Protein AF-A0A962CRG0-F1 (afdb_monomer_lite)

Secondary structure (DSSP, 8-state):
--------------------------------PPPPPPP------------PPP--TT--HHHHHHHHHSSS-BTTTBSHHHHHHSS-SSHHHHHHHHHHHHHH----HHHHHHHHHH---SSTT--HHHHIIIIIIS--SGGGSTTHHHHHHHHHHHHHHHH-S-HHHHHHHIIIIISSS--TTSTTTTTTHHHHHHH-

Structure (mmCIF, N/CA/C/O backbone):
data_AF-A0A962CRG0-F1
#
_entry.id   AF-A0A962CRG0-F1
#
loop_
_atom_site.group_PDB
_atom_site.id
_atom_site.type_symbol
_atom_site.label_atom_id
_atom_site.label_alt_id
_atom_site.label_comp_id
_atom_site.label_asym_id
_atom_site.label_entity_id
_atom_site.label_seq_id
_atom_site.pdbx_PDB_ins_code
_atom_site.Cartn_x
_atom_site.Cartn_y
_atom_site.Cartn_z
_atom_site.occupancy
_atom_site.B_iso_or_equiv
_atom_site.auth_seq_id
_atom_site.auth_comp_id
_atom_site.auth_asym_id
_atom_site.auth_atom_id
_atom_site.pdbx_PDB_model_num
ATOM 1 N N . MET A 1 1 ? 42.117 -56.182 -2.002 1.00 40.19 1 MET A N 1
ATOM 2 C CA . MET A 1 1 ? 42.597 -56.183 -0.597 1.00 40.19 1 MET A CA 1
ATOM 3 C C . MET A 1 1 ? 41.602 -55.355 0.213 1.00 40.19 1 MET A C 1
ATOM 5 O O . MET A 1 1 ? 41.484 -54.175 -0.058 1.00 40.19 1 MET A O 1
ATOM 9 N N . LYS A 1 2 ? 40.588 -55.996 0.811 1.00 35.22 2 LYS A N 1
ATOM 10 C CA . LYS A 1 2 ? 40.457 -56.335 2.249 1.00 35.22 2 LYS A CA 1
ATOM 11 C C . LYS A 1 2 ? 40.358 -55.110 3.184 1.00 35.22 2 LYS A C 1
ATOM 13 O O . LYS A 1 2 ? 41.386 -54.504 3.431 1.00 35.22 2 LYS A O 1
ATOM 18 N N . ASN A 1 3 ? 39.147 -54.928 3.750 1.00 34.78 3 ASN A N 1
ATOM 19 C CA . ASN A 1 3 ? 38.812 -54.690 5.178 1.00 34.78 3 ASN A CA 1
ATOM 20 C C . ASN A 1 3 ? 39.388 -53.431 5.878 1.00 34.78 3 ASN A C 1
ATOM 22 O O . ASN A 1 3 ? 40.499 -53.031 5.596 1.00 34.78 3 ASN A O 1
ATOM 26 N N . ASN A 1 4 ? 38.782 -52.749 6.859 1.00 37.03 4 ASN A N 1
ATOM 27 C CA . ASN A 1 4 ? 37.658 -52.947 7.790 1.00 37.03 4 ASN A CA 1
ATOM 28 C C . ASN A 1 4 ? 37.316 -51.542 8.365 1.00 37.03 4 ASN A C 1
ATOM 30 O O . ASN A 1 4 ? 38.214 -50.739 8.574 1.00 37.03 4 ASN A O 1
ATOM 34 N N . ASN A 1 5 ? 36.055 -51.125 8.492 1.00 36.34 5 ASN A N 1
ATOM 35 C CA . ASN A 1 5 ? 35.154 -51.323 9.641 1.00 36.34 5 ASN A CA 1
ATOM 36 C C . ASN A 1 5 ? 35.622 -50.740 11.000 1.00 36.34 5 ASN A C 1
ATOM 38 O O . ASN A 1 5 ? 36.563 -51.247 11.592 1.00 36.34 5 ASN A O 1
ATOM 42 N N . LYS A 1 6 ? 34.830 -49.765 11.493 1.00 40.78 6 LYS A N 1
ATOM 43 C CA . LYS A 1 6 ? 34.401 -49.473 12.885 1.00 40.78 6 LYS A CA 1
ATOM 44 C C . LYS A 1 6 ? 35.451 -49.508 14.015 1.00 40.78 6 LYS A C 1
ATOM 46 O O . LYS A 1 6 ? 36.020 -50.552 14.286 1.00 40.78 6 LYS A O 1
ATOM 51 N N . GLN A 1 7 ? 35.452 -48.477 14.872 1.00 42.28 7 GLN A N 1
ATOM 52 C CA . GLN A 1 7 ? 34.855 -48.577 16.220 1.00 42.28 7 GLN A CA 1
ATOM 53 C C . GLN A 1 7 ? 34.936 -47.269 17.030 1.00 42.28 7 GLN A C 1
ATOM 55 O O . GLN A 1 7 ? 35.955 -46.593 17.087 1.00 42.28 7 GLN A O 1
ATOM 60 N N . ARG A 1 8 ? 33.817 -46.977 17.705 1.00 47.84 8 ARG A N 1
ATOM 61 C CA . ARG A 1 8 ? 33.681 -46.053 18.837 1.00 47.84 8 ARG A CA 1
ATOM 62 C C . ARG A 1 8 ? 34.533 -46.534 20.013 1.00 47.84 8 ARG A C 1
ATOM 64 O O . ARG A 1 8 ? 34.468 -47.722 20.321 1.00 47.84 8 ARG A O 1
ATOM 71 N N . ARG A 1 9 ? 35.151 -45.617 20.765 1.00 42.56 9 ARG A N 1
ATOM 72 C CA . ARG A 1 9 ? 35.421 -45.806 22.202 1.00 42.56 9 ARG A CA 1
ATOM 73 C C . ARG A 1 9 ? 35.237 -44.498 22.976 1.00 42.56 9 ARG A C 1
ATOM 75 O O . ARG A 1 9 ? 35.942 -43.524 22.760 1.00 42.56 9 ARG A O 1
ATOM 82 N N . SER A 1 10 ? 34.238 -44.533 23.854 1.00 43.25 10 SER A N 1
ATOM 83 C CA . SER A 1 10 ? 34.119 -43.744 25.083 1.00 43.25 10 SER A CA 1
ATOM 84 C C . SER A 1 10 ? 35.130 -44.259 26.118 1.00 43.25 10 SER A C 1
ATOM 86 O O . SER A 1 10 ? 35.451 -45.444 26.055 1.00 43.25 10 SER A O 1
ATOM 88 N N . LEU A 1 11 ? 35.587 -43.390 27.032 1.00 36.72 11 LEU A N 1
ATOM 89 C CA . LEU A 1 11 ? 36.036 -43.634 28.426 1.00 36.72 11 LEU A CA 1
ATOM 90 C C . LEU A 1 11 ? 36.450 -42.253 29.000 1.00 36.72 11 LEU A C 1
ATOM 92 O O . LEU A 1 11 ? 37.315 -41.598 28.434 1.00 36.72 11 LEU A O 1
ATOM 96 N N . MET A 1 12 ? 35.656 -41.611 29.865 1.00 33.75 12 MET A N 1
ATOM 97 C CA . MET A 1 12 ? 35.586 -41.725 31.338 1.00 33.75 12 MET A CA 1
ATOM 98 C C . MET A 1 12 ? 36.794 -41.169 32.129 1.00 33.75 12 MET A C 1
ATOM 100 O O . MET A 1 12 ? 37.868 -41.750 32.131 1.00 33.75 12 MET A O 1
ATOM 104 N N . THR A 1 13 ? 36.501 -40.081 32.864 1.00 33.75 13 THR A N 1
ATOM 105 C CA . THR A 1 13 ? 36.790 -39.781 34.293 1.00 33.75 13 THR A CA 1
ATOM 106 C C . THR A 1 13 ? 38.206 -39.792 34.889 1.00 33.75 13 THR A C 1
ATOM 108 O O . THR A 1 13 ? 38.910 -40.790 34.837 1.00 33.75 13 THR A O 1
ATOM 111 N N . GLY A 1 14 ? 38.450 -38.743 35.697 1.00 31.50 14 GLY A N 1
ATOM 112 C CA . GLY A 1 14 ? 39.381 -38.691 36.840 1.00 31.50 14 GLY A CA 1
ATOM 113 C C . GLY A 1 14 ? 40.779 -38.193 36.462 1.00 31.50 14 GLY A C 1
ATOM 114 O O . GLY A 1 14 ? 41.332 -38.633 35.473 1.00 31.50 14 GLY A O 1
ATOM 115 N N . GLY A 1 15 ? 41.443 -37.268 37.148 1.00 31.58 15 GLY A N 1
ATOM 116 C CA . GLY A 1 15 ? 41.260 -36.691 38.472 1.00 31.58 15 GLY A CA 1
ATOM 117 C C . GLY A 1 15 ? 42.655 -36.401 39.047 1.00 31.58 15 GLY A C 1
ATOM 118 O O . GLY A 1 15 ? 43.454 -37.316 39.154 1.00 31.58 15 GLY A O 1
ATOM 119 N N . VAL A 1 16 ? 42.891 -35.132 39.404 1.00 34.50 16 VAL A N 1
ATOM 120 C CA . VAL A 1 16 ? 43.850 -34.589 40.395 1.00 34.50 16 VAL A CA 1
ATOM 121 C C . VAL A 1 16 ? 45.350 -34.915 40.253 1.00 34.50 16 VAL A C 1
ATOM 123 O O . VAL A 1 16 ? 45.790 -36.040 40.451 1.00 34.50 16 VAL A O 1
ATOM 126 N N . ALA A 1 17 ? 46.160 -33.860 40.111 1.00 35.44 17 ALA A N 1
ATOM 127 C CA . ALA A 1 17 ? 47.561 -33.856 40.530 1.00 35.44 17 ALA A CA 1
ATOM 128 C C . ALA A 1 17 ? 47.744 -32.821 41.651 1.00 35.44 17 ALA A C 1
ATOM 130 O O . ALA A 1 17 ? 47.515 -31.627 41.459 1.00 35.44 17 ALA A O 1
ATOM 131 N N . ALA A 1 18 ? 48.117 -33.312 42.831 1.00 35.78 18 ALA A N 1
ATOM 132 C CA . ALA A 1 18 ? 48.551 -32.530 43.978 1.00 35.78 18 ALA A CA 1
ATOM 133 C C . ALA A 1 18 ? 50.077 -32.364 43.935 1.00 35.78 18 ALA A C 1
ATOM 135 O O . ALA A 1 18 ? 50.787 -33.313 43.607 1.00 35.78 18 ALA A O 1
ATOM 136 N N . ILE A 1 19 ? 50.579 -31.194 44.333 1.00 40.31 19 ILE A N 1
ATOM 137 C CA . ILE A 1 19 ? 51.977 -31.017 44.737 1.00 40.31 19 ILE A CA 1
ATOM 138 C C . ILE A 1 19 ? 51.973 -30.422 46.146 1.00 40.31 19 ILE A C 1
ATOM 140 O O . ILE A 1 19 ? 51.463 -29.327 46.376 1.00 40.31 19 ILE A O 1
ATOM 144 N N . ALA A 1 20 ? 52.515 -31.200 47.080 1.00 36.88 20 ALA A N 1
ATOM 145 C CA . ALA A 1 20 ? 52.921 -30.795 48.420 1.00 36.88 20 ALA A CA 1
ATOM 146 C C . ALA A 1 20 ? 54.362 -30.244 48.335 1.00 36.88 20 ALA A C 1
ATOM 148 O O . ALA A 1 20 ? 55.130 -30.676 47.481 1.00 36.88 20 ALA A O 1
ATOM 149 N N . LEU A 1 21 ? 54.773 -29.226 49.085 1.00 35.66 21 LEU A N 1
ATOM 150 C CA . LEU A 1 21 ? 55.333 -29.244 50.450 1.00 35.66 21 LEU A CA 1
ATOM 151 C C . LEU A 1 21 ? 55.879 -27.800 50.640 1.00 35.66 21 LEU A C 1
ATOM 153 O O . LEU A 1 21 ? 56.295 -27.182 49.666 1.00 35.66 21 LEU A O 1
ATOM 157 N N . LEU A 1 22 ? 55.885 -27.153 51.803 1.00 36.22 22 LEU A N 1
ATOM 158 C CA . LEU A 1 22 ? 56.731 -27.451 52.958 1.00 36.22 22 LEU A CA 1
ATOM 159 C C . LEU A 1 22 ? 56.239 -26.640 54.171 1.00 36.22 22 LEU A C 1
ATOM 161 O O . LEU A 1 22 ? 55.831 -25.486 54.061 1.00 36.22 22 LEU A O 1
ATOM 165 N N . SER A 1 23 ? 56.326 -27.269 55.333 1.00 42.62 23 SER A N 1
ATOM 166 C CA . SER A 1 23 ? 55.964 -26.781 56.662 1.00 42.62 23 SER A CA 1
ATOM 167 C C . SER A 1 23 ? 57.201 -26.382 57.467 1.00 42.62 23 SER A C 1
ATOM 169 O O . SER A 1 23 ? 58.095 -27.218 57.535 1.00 42.62 23 SER A O 1
ATOM 171 N N . ILE A 1 24 ? 57.203 -25.238 58.172 1.00 41.62 24 ILE A N 1
ATOM 172 C CA . ILE A 1 24 ? 57.898 -25.037 59.471 1.00 41.62 24 ILE A CA 1
ATOM 173 C C . ILE A 1 24 ? 57.083 -24.020 60.319 1.00 41.62 24 ILE A C 1
ATOM 175 O O . ILE A 1 24 ? 56.505 -23.099 59.738 1.00 41.62 24 ILE A O 1
ATOM 179 N N . PRO A 1 25 ? 56.959 -24.193 61.655 1.00 51.22 25 PRO A N 1
ATOM 180 C CA . PRO A 1 25 ? 55.854 -23.668 62.459 1.00 51.22 25 PRO A CA 1
ATOM 181 C C . PRO A 1 25 ? 56.234 -22.447 63.311 1.00 51.22 25 PRO A C 1
ATOM 183 O O . PRO A 1 25 ? 57.388 -22.293 63.697 1.00 51.22 25 PRO A O 1
ATOM 186 N N . VAL A 1 26 ? 55.242 -21.644 63.711 1.00 37.75 26 VAL A N 1
ATOM 187 C CA . VAL A 1 26 ? 55.330 -20.789 64.908 1.00 37.75 26 VAL A CA 1
ATOM 188 C C . VAL A 1 26 ? 53.987 -20.810 65.639 1.00 37.75 26 VAL A C 1
ATOM 190 O O . VAL A 1 26 ? 52.910 -20.723 65.054 1.00 37.75 26 VAL A O 1
ATOM 193 N N . THR A 1 27 ? 54.107 -21.003 66.942 1.00 41.06 27 THR A N 1
ATOM 194 C CA . THR A 1 27 ? 53.102 -21.198 67.982 1.00 41.06 27 THR A CA 1
ATOM 195 C C . THR A 1 27 ? 52.096 -20.063 68.169 1.00 41.06 27 THR A C 1
ATOM 197 O O . THR A 1 27 ? 52.448 -18.893 68.098 1.00 41.06 27 THR A O 1
ATOM 200 N N . ASN A 1 28 ? 50.878 -20.489 68.535 1.00 46.38 28 ASN A N 1
ATOM 201 C CA . ASN A 1 28 ? 49.863 -19.850 69.383 1.00 46.38 28 ASN A CA 1
ATOM 202 C C . ASN A 1 28 ? 49.720 -18.324 69.331 1.00 46.38 28 ASN A C 1
ATOM 204 O O . ASN A 1 28 ? 50.535 -17.618 69.911 1.00 46.38 28 ASN A O 1
ATOM 208 N N . GLN A 1 29 ? 48.548 -17.853 68.885 1.00 40.56 29 GLN A N 1
ATOM 209 C CA . GLN A 1 29 ? 47.739 -16.928 69.689 1.00 40.56 29 GLN A CA 1
ATOM 210 C C . GLN A 1 29 ? 46.325 -16.708 69.124 1.00 40.56 29 GLN A C 1
ATOM 212 O O . GLN A 1 29 ? 46.126 -16.493 67.933 1.00 40.56 29 GLN A O 1
ATOM 217 N N . ALA A 1 30 ? 45.378 -16.682 70.064 1.00 38.16 30 ALA A N 1
ATOM 218 C CA . ALA A 1 30 ? 44.073 -16.026 70.021 1.00 38.16 30 ALA A CA 1
ATOM 219 C C . ALA A 1 30 ? 42.990 -16.585 69.074 1.00 38.16 30 ALA A C 1
ATOM 221 O O . ALA A 1 30 ? 43.009 -16.431 67.854 1.00 38.16 30 ALA A O 1
ATOM 222 N N . GLN A 1 31 ? 41.941 -17.128 69.700 1.00 45.25 31 GLN A N 1
ATOM 223 C CA . GLN A 1 31 ? 40.624 -17.359 69.110 1.00 45.25 31 GLN A CA 1
ATOM 224 C C . GLN A 1 31 ? 40.100 -16.074 68.437 1.00 45.25 31 GLN A C 1
ATOM 226 O O . GLN A 1 31 ? 39.597 -15.164 69.098 1.00 45.25 31 GLN A O 1
ATOM 231 N N . LYS A 1 32 ? 40.176 -15.997 67.104 1.00 40.81 32 LYS A N 1
ATOM 232 C CA . LYS A 1 32 ? 39.441 -14.990 66.330 1.00 40.81 32 LYS A CA 1
ATOM 233 C C . LYS A 1 32 ? 37.962 -15.378 66.297 1.00 40.81 32 LYS A C 1
ATOM 235 O O . LYS A 1 32 ? 37.589 -16.375 65.684 1.00 40.81 32 LYS A O 1
ATOM 240 N N . LYS A 1 33 ? 37.114 -14.563 66.933 1.00 44.47 33 LYS A N 1
ATOM 241 C CA . LYS A 1 33 ? 35.660 -14.564 66.708 1.00 44.47 33 LYS A CA 1
ATOM 242 C C . LYS A 1 33 ? 35.399 -14.444 65.203 1.00 44.47 33 LYS A C 1
ATOM 244 O O . LYS A 1 33 ? 35.820 -13.465 64.589 1.00 44.47 33 LYS A O 1
ATOM 249 N N . LEU A 1 34 ? 34.705 -15.424 64.622 1.00 42.19 34 LEU A N 1
ATOM 250 C CA . LEU A 1 34 ? 34.192 -15.314 63.257 1.00 42.19 34 LEU A CA 1
ATOM 251 C C . LEU A 1 34 ? 33.297 -14.066 63.143 1.00 42.19 34 LEU A C 1
ATOM 253 O O . LEU A 1 34 ? 32.475 -13.829 64.036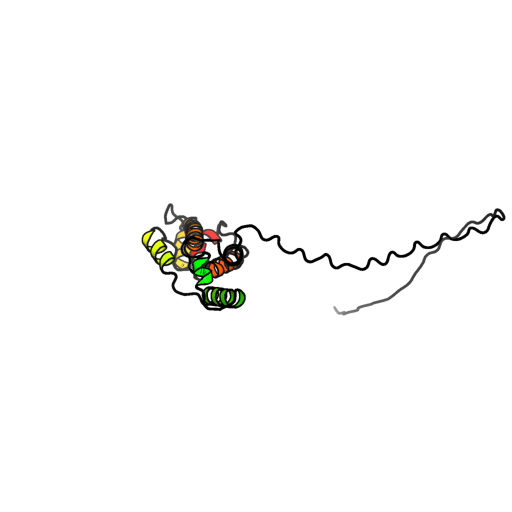 1.00 42.19 34 LEU A O 1
ATOM 257 N N . PRO A 1 35 ? 33.415 -13.271 62.067 1.00 47.06 35 PRO A N 1
ATOM 258 C CA . PRO A 1 35 ? 32.516 -12.150 61.850 1.00 47.06 35 PRO A CA 1
ATOM 259 C C . PRO A 1 35 ? 31.084 -12.667 61.654 1.00 47.06 35 PRO A C 1
ATOM 261 O O . PRO A 1 35 ? 30.843 -13.623 60.913 1.00 47.06 35 PRO A O 1
ATOM 264 N N . LYS A 1 36 ? 30.122 -12.026 62.333 1.00 53.97 36 LYS A N 1
ATOM 265 C CA . LYS A 1 36 ? 28.684 -12.243 62.121 1.00 53.97 36 LYS A CA 1
ATOM 266 C C . LYS A 1 36 ? 28.380 -12.099 60.626 1.00 53.97 36 LYS A C 1
ATOM 268 O O . LYS A 1 36 ? 28.643 -11.047 60.049 1.00 53.97 36 LYS A O 1
ATOM 273 N N . LYS A 1 37 ? 27.796 -13.142 60.023 1.00 50.03 37 LYS A N 1
ATOM 274 C CA . LYS A 1 37 ? 27.186 -13.073 58.685 1.00 50.03 37 LYS A CA 1
ATOM 275 C C . LYS A 1 37 ? 26.268 -11.842 58.637 1.00 50.03 37 LYS A C 1
ATOM 277 O O . LYS A 1 37 ? 25.444 -11.704 59.546 1.00 50.03 37 LYS A O 1
ATOM 282 N N . PRO A 1 38 ? 26.380 -10.961 57.629 1.00 49.84 38 PRO A N 1
ATOM 283 C CA . PRO A 1 38 ? 25.470 -9.833 57.521 1.00 49.84 38 PRO A CA 1
ATOM 284 C C . PRO A 1 38 ? 24.044 -10.368 57.384 1.00 49.84 38 PRO A C 1
ATOM 286 O O . PRO A 1 38 ? 23.791 -11.329 56.650 1.00 49.84 38 PRO A O 1
ATOM 289 N N . ALA A 1 39 ? 23.126 -9.769 58.141 1.00 55.25 39 ALA A N 1
ATOM 290 C CA . ALA A 1 39 ? 21.712 -10.079 58.059 1.00 55.25 39 ALA A CA 1
ATOM 291 C C . ALA A 1 39 ? 21.264 -9.919 56.601 1.00 55.25 39 ALA A C 1
ATOM 293 O O . ALA A 1 39 ? 21.425 -8.856 56.001 1.00 55.25 39 ALA A O 1
ATOM 294 N N . ARG A 1 40 ? 20.729 -10.997 56.020 1.00 47.97 40 ARG A N 1
ATOM 295 C CA . ARG A 1 40 ? 20.105 -10.967 54.700 1.00 47.97 40 ARG A CA 1
ATOM 296 C C . ARG A 1 40 ? 18.930 -10.001 54.799 1.00 47.97 40 ARG A C 1
ATOM 298 O O . ARG A 1 40 ? 17.918 -10.341 55.405 1.00 47.97 40 ARG A O 1
ATOM 305 N N . LEU A 1 41 ? 19.074 -8.804 54.233 1.00 50.59 41 LEU A N 1
ATOM 306 C CA . LEU A 1 41 ? 17.949 -7.910 53.994 1.00 50.59 41 LEU A CA 1
ATOM 307 C C . LEU A 1 41 ? 16.948 -8.700 53.153 1.00 50.59 41 LEU A C 1
ATOM 309 O O . LEU A 1 41 ? 17.171 -8.954 51.969 1.00 50.59 41 LEU A O 1
ATOM 313 N N . THR A 1 42 ? 15.861 -9.143 53.776 1.00 51.06 42 THR A N 1
ATOM 314 C CA . THR A 1 42 ? 14.687 -9.620 53.059 1.00 51.06 42 THR A CA 1
ATOM 315 C C . THR A 1 42 ? 14.074 -8.398 52.395 1.00 51.06 42 THR A C 1
ATOM 317 O O . THR A 1 42 ? 13.158 -7.774 52.932 1.00 51.06 42 THR A O 1
ATOM 320 N N . SER A 1 43 ? 14.627 -8.022 51.242 1.00 52.47 43 SER A N 1
ATOM 321 C CA . SER A 1 43 ? 13.921 -7.191 50.2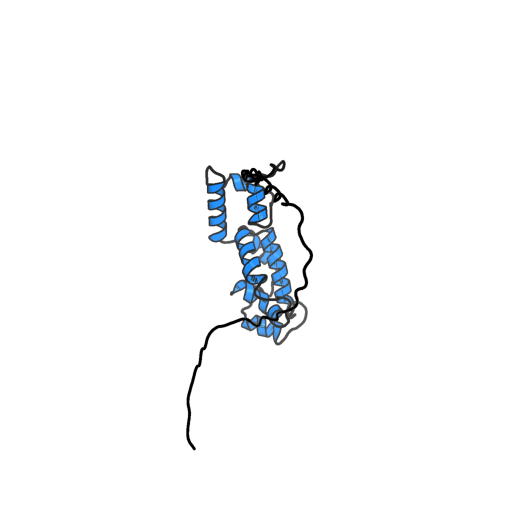84 1.00 52.47 43 SER A CA 1
ATOM 322 C C . SER A 1 43 ? 12.633 -7.939 49.974 1.00 52.47 43 SER A C 1
ATOM 324 O O . SER A 1 43 ? 12.635 -8.949 49.267 1.00 52.47 43 SER A O 1
ATOM 326 N N . LYS A 1 44 ? 11.523 -7.500 50.572 1.00 52.97 44 LYS A N 1
ATOM 327 C CA . LYS A 1 44 ? 10.219 -7.769 49.987 1.00 52.97 44 LYS A CA 1
ATOM 328 C C . LYS A 1 44 ? 10.328 -7.148 48.604 1.00 52.97 44 LYS A C 1
ATOM 330 O O . LYS A 1 44 ? 10.365 -5.923 48.519 1.00 52.97 44 LYS A O 1
ATOM 335 N N . ASN A 1 45 ? 10.449 -7.975 47.564 1.00 53.06 45 ASN A N 1
ATOM 336 C CA . ASN A 1 45 ? 10.259 -7.553 46.185 1.00 53.06 45 ASN A CA 1
ATOM 337 C C . ASN A 1 45 ? 8.877 -6.896 46.129 1.00 53.06 45 ASN A C 1
ATOM 339 O O . ASN A 1 45 ? 7.865 -7.555 45.897 1.00 53.06 45 ASN A O 1
ATOM 343 N N . LYS A 1 46 ? 8.818 -5.587 46.392 1.00 53.12 46 LYS A N 1
ATOM 344 C CA . LYS A 1 46 ? 7.783 -4.746 45.831 1.00 53.12 46 LYS A CA 1
ATOM 345 C C . LYS A 1 46 ? 8.039 -4.886 44.347 1.00 53.12 46 LYS A C 1
ATOM 347 O O . LYS A 1 46 ? 9.006 -4.323 43.839 1.00 53.12 46 LYS A O 1
ATOM 352 N N . GLN A 1 47 ? 7.236 -5.735 43.705 1.00 57.06 47 GLN A N 1
ATOM 353 C CA . GLN A 1 47 ? 7.004 -5.658 42.271 1.00 57.06 47 GLN A CA 1
ATOM 354 C C . GLN A 1 47 ? 7.009 -4.165 41.945 1.00 57.06 47 GLN A C 1
ATOM 356 O O . GLN A 1 47 ? 6.253 -3.441 42.610 1.00 57.06 47 GLN A O 1
ATOM 361 N N . PRO A 1 48 ? 7.928 -3.672 41.095 1.00 54.53 48 PRO A N 1
ATOM 362 C CA . PRO A 1 48 ? 7.953 -2.258 40.777 1.00 54.53 48 PRO A CA 1
ATOM 363 C C . PRO A 1 48 ? 6.529 -1.910 40.376 1.00 54.53 48 PRO A C 1
ATOM 365 O O . PRO A 1 48 ? 5.963 -2.571 39.501 1.00 54.53 48 PRO A O 1
ATOM 368 N N . ASN A 1 49 ? 5.918 -0.988 41.130 1.00 56.56 49 ASN A N 1
ATOM 369 C CA . ASN A 1 49 ? 4.580 -0.500 40.847 1.00 56.56 49 ASN A CA 1
ATOM 370 C C . ASN A 1 49 ? 4.522 -0.293 39.345 1.00 56.56 49 ASN A C 1
ATOM 372 O O . ASN A 1 49 ? 5.383 0.406 38.807 1.00 56.56 49 ASN A O 1
ATOM 376 N N . GLN A 1 50 ? 3.577 -0.995 38.718 1.00 59.16 50 GLN A N 1
ATOM 377 C CA . GLN A 1 50 ? 3.295 -0.957 37.294 1.00 59.16 50 GLN A CA 1
ATOM 378 C C . GLN A 1 50 ? 3.643 0.431 36.777 1.00 59.16 50 GLN A C 1
ATOM 380 O O . GLN A 1 50 ? 3.092 1.410 37.287 1.00 59.16 50 GLN A O 1
ATOM 385 N N . LEU A 1 51 ? 4.592 0.519 35.841 1.00 55.91 51 LEU A N 1
ATOM 386 C CA . LEU A 1 51 ? 4.800 1.733 35.064 1.00 55.91 51 LEU A CA 1
ATOM 387 C C . LEU A 1 51 ? 3.452 2.030 34.400 1.00 55.91 51 LEU A C 1
ATOM 389 O O . LEU A 1 51 ? 3.149 1.515 33.327 1.00 55.91 51 LEU A O 1
ATOM 393 N N . LYS A 1 52 ? 2.583 2.770 35.092 1.00 59.50 52 LYS A N 1
ATOM 394 C CA . LYS A 1 52 ? 1.349 3.273 34.519 1.00 59.50 52 LYS A CA 1
ATOM 395 C C . LYS A 1 52 ? 1.815 4.284 33.498 1.00 59.50 52 LYS A C 1
ATOM 397 O O . LYS A 1 52 ? 2.492 5.245 33.861 1.00 59.50 52 LYS A O 1
ATOM 402 N N . ALA A 1 53 ? 1.502 4.014 32.234 1.00 65.38 53 ALA A N 1
ATOM 403 C CA . ALA A 1 53 ? 1.697 4.981 31.174 1.00 65.38 53 ALA A CA 1
ATOM 404 C C . ALA A 1 53 ? 1.119 6.314 31.662 1.00 65.38 53 ALA A C 1
ATOM 406 O O . ALA A 1 53 ? -0.049 6.377 32.058 1.00 65.38 53 ALA A O 1
ATOM 407 N N . VAL A 1 54 ? 1.968 7.340 31.734 1.00 67.62 54 VAL A N 1
ATOM 408 C CA . VAL A 1 54 ? 1.507 8.697 32.016 1.00 67.62 54 VAL A CA 1
ATOM 409 C C . VAL A 1 54 ? 0.510 9.025 30.906 1.00 67.62 54 VAL A C 1
ATOM 411 O O . VAL A 1 54 ? 0.873 8.858 29.740 1.00 67.62 54 VAL A O 1
ATOM 414 N N . PRO A 1 55 ? -0.734 9.428 31.225 1.00 64.56 55 PRO A N 1
ATOM 415 C CA . PRO A 1 55 ? -1.657 9.870 30.198 1.00 64.56 55 PRO A CA 1
ATOM 416 C C . PRO A 1 55 ? -1.029 11.091 29.530 1.00 64.56 55 PRO A C 1
ATOM 418 O O . PRO A 1 55 ? -0.898 12.146 30.153 1.00 64.56 55 PRO A O 1
ATOM 421 N N . LEU A 1 56 ? -0.573 10.925 28.291 1.00 67.31 56 LEU A N 1
ATOM 422 C CA . LEU A 1 56 ? -0.159 12.052 27.475 1.00 67.31 56 LEU A CA 1
ATOM 423 C C . LEU A 1 56 ? -1.426 12.864 27.173 1.00 67.31 56 LEU A C 1
ATOM 425 O O . LEU A 1 56 ? -2.431 12.263 26.772 1.00 67.31 56 LEU A O 1
ATOM 429 N N . PRO A 1 57 ? -1.418 14.193 27.392 1.00 70.75 57 PRO A N 1
ATOM 430 C CA . PRO A 1 57 ? -2.538 15.039 27.004 1.00 70.75 57 PRO A CA 1
ATOM 431 C C . PRO A 1 57 ? -2.905 14.742 25.548 1.00 70.75 57 PRO A C 1
ATOM 433 O O . PRO A 1 57 ? -2.019 14.615 24.707 1.00 70.75 57 PRO A O 1
ATOM 436 N N . GLU A 1 58 ? -4.199 14.566 25.278 1.00 70.19 58 GLU A N 1
ATOM 437 C CA . GLU A 1 58 ? -4.750 14.334 23.932 1.00 70.19 58 GLU A CA 1
ATOM 438 C C . GLU A 1 58 ? -4.430 12.970 23.287 1.00 70.19 58 GLU A C 1
ATOM 440 O O . GLU A 1 58 ? -4.910 12.682 22.190 1.00 70.19 58 GLU A O 1
ATOM 445 N N . GLN A 1 59 ? -3.714 12.054 23.951 1.00 80.19 59 GLN A N 1
ATOM 446 C CA . GLN A 1 59 ? -3.496 10.711 23.403 1.00 80.19 59 GLN A CA 1
ATOM 447 C C . GLN A 1 59 ? -4.694 9.782 23.670 1.00 80.19 59 GLN A C 1
ATOM 449 O O . GLN A 1 59 ? -4.772 9.117 24.701 1.00 80.19 59 GLN A O 1
ATOM 454 N N . SER A 1 60 ? -5.633 9.704 22.723 1.00 88.56 60 SER A N 1
ATOM 455 C CA . SER A 1 60 ? -6.727 8.730 22.778 1.00 88.56 60 SER A CA 1
ATOM 456 C C . SER A 1 60 ? -6.269 7.304 22.453 1.00 88.56 60 SER A C 1
ATOM 458 O O . SER A 1 60 ? -5.154 7.052 21.986 1.00 88.56 60 SER A O 1
ATOM 460 N N . PHE A 1 61 ? -7.176 6.346 22.644 1.00 91.31 61 PHE A N 1
ATOM 461 C CA . PHE A 1 61 ? -6.954 4.978 22.190 1.00 91.31 61 PHE A CA 1
ATOM 462 C C . PHE A 1 61 ? -6.798 4.885 20.663 1.00 91.31 61 PHE A C 1
ATOM 464 O O . PHE A 1 61 ? -5.910 4.172 20.199 1.00 91.31 61 PHE A O 1
ATOM 471 N N . ALA A 1 62 ? -7.555 5.677 19.895 1.00 92.75 62 ALA A N 1
ATOM 472 C CA . ALA A 1 62 ? -7.431 5.753 18.438 1.00 92.75 62 ALA A CA 1
ATOM 473 C C . ALA A 1 62 ? -6.014 6.172 18.008 1.00 92.75 62 ALA A C 1
ATOM 475 O O . ALA A 1 62 ? -5.413 5.526 17.149 1.00 92.75 62 ALA A O 1
ATOM 476 N N . HIS A 1 63 ? -5.421 7.164 18.692 1.00 91.88 63 HIS A N 1
ATOM 477 C CA . HIS A 1 63 ? -4.032 7.570 18.453 1.00 91.88 63 HIS A CA 1
ATOM 478 C C . HIS A 1 63 ? -3.056 6.401 18.602 1.00 91.88 63 HIS A C 1
ATOM 480 O O . HIS A 1 63 ? -2.132 6.258 17.803 1.00 91.88 63 HIS A O 1
ATOM 486 N N . MET A 1 64 ? -3.222 5.567 19.629 1.00 92.31 64 MET A N 1
ATOM 487 C CA . MET A 1 64 ? -2.348 4.410 19.822 1.00 92.31 64 MET A CA 1
ATOM 488 C C . MET A 1 64 ? -2.557 3.364 18.728 1.00 92.31 64 MET A C 1
ATOM 490 O O . MET A 1 64 ? -1.574 2.859 18.191 1.00 92.31 64 MET A O 1
ATOM 494 N N . VAL A 1 65 ? -3.811 3.071 18.380 1.00 94.25 65 VAL A N 1
ATOM 495 C CA . VAL A 1 65 ? -4.156 2.074 17.361 1.00 94.25 65 VAL A CA 1
ATOM 496 C C . VAL A 1 65 ? -3.575 2.464 16.005 1.00 94.25 65 VAL A C 1
ATOM 498 O O . VAL A 1 65 ? -2.778 1.705 15.457 1.00 94.25 65 VAL A O 1
ATOM 501 N N . PHE A 1 66 ? -3.877 3.654 15.487 1.00 94.38 66 PHE A N 1
ATOM 502 C CA . PHE A 1 66 ? -3.469 4.019 14.128 1.00 94.38 66 PHE A CA 1
ATOM 503 C C . PHE A 1 66 ? -1.965 4.274 13.982 1.00 94.38 66 PHE A C 1
ATOM 505 O O . PHE A 1 66 ? -1.387 3.893 12.969 1.00 94.38 66 PHE A O 1
ATOM 512 N N . ASN A 1 67 ? -1.281 4.800 15.007 1.00 91.56 67 ASN A N 1
ATOM 513 C CA . ASN A 1 67 ? 0.184 4.942 14.962 1.00 91.56 67 ASN A CA 1
ATOM 514 C C . ASN A 1 67 ? 0.927 3.596 15.049 1.00 91.56 67 ASN A C 1
ATOM 516 O O . ASN A 1 67 ? 2.036 3.451 14.522 1.00 91.56 67 ASN A O 1
ATOM 520 N N . ARG A 1 68 ? 0.358 2.607 15.752 1.00 92.31 68 ARG A N 1
ATOM 521 C CA . ARG A 1 68 ? 0.997 1.294 15.940 1.00 92.31 68 ARG A CA 1
ATOM 522 C C . ARG A 1 68 ? 0.666 0.317 14.824 1.00 92.31 68 ARG A C 1
ATOM 524 O O . ARG A 1 68 ? 1.551 -0.428 14.418 1.00 92.31 68 ARG A O 1
ATOM 531 N N . LEU A 1 69 ? -0.582 0.310 14.371 1.00 93.62 69 LEU A N 1
ATOM 532 C CA . LEU A 1 69 ? -1.081 -0.648 13.391 1.00 93.62 69 LEU A CA 1
ATOM 533 C C . LEU A 1 69 ? -1.080 -0.087 11.968 1.00 93.62 69 LEU A C 1
ATOM 535 O O . LEU A 1 69 ? -0.852 -0.853 11.047 1.00 93.62 69 LEU A O 1
ATOM 539 N N . GLY A 1 70 ? -1.273 1.220 11.780 1.00 92.25 70 GLY A N 1
ATOM 540 C CA . GLY A 1 70 ? -1.269 1.872 10.466 1.00 92.25 70 GLY A CA 1
ATOM 541 C C . GLY A 1 70 ? -0.069 2.793 10.251 1.00 92.25 70 GLY A C 1
ATOM 542 O O . GLY A 1 70 ? 0.962 2.632 10.900 1.00 92.25 70 GLY A O 1
ATOM 543 N N . TYR A 1 71 ? -0.199 3.775 9.359 1.00 92.75 71 TYR A N 1
ATOM 544 C CA . TYR A 1 71 ? 0.838 4.787 9.092 1.00 92.75 71 TYR A CA 1
ATOM 545 C C . TYR A 1 71 ? 0.681 6.067 9.925 1.00 92.75 71 TYR A C 1
ATOM 547 O O . TYR A 1 71 ? 1.387 7.047 9.701 1.00 92.75 71 TYR A O 1
ATOM 555 N N . GLY A 1 72 ? -0.203 6.044 10.923 1.00 92.00 72 GLY A N 1
ATOM 556 C CA . GLY A 1 72 ? -0.541 7.199 11.743 1.00 92.00 72 GLY A CA 1
ATOM 557 C C . GLY A 1 72 ? -1.973 7.661 11.528 1.00 92.00 72 GLY A C 1
ATOM 558 O O . GLY A 1 72 ? -2.797 6.947 10.964 1.00 92.00 72 GLY A O 1
ATOM 559 N N . MET A 1 73 ? -2.263 8.845 12.054 1.00 90.94 73 MET A N 1
ATOM 560 C CA . MET A 1 73 ? -3.571 9.478 11.937 1.00 90.94 73 MET A CA 1
ATOM 561 C C . MET A 1 73 ? -3.707 10.211 10.608 1.00 90.94 73 MET A C 1
ATOM 563 O O . MET A 1 73 ? -2.826 10.996 10.251 1.00 90.94 73 MET A O 1
ATOM 567 N N . THR A 1 74 ? -4.861 10.055 9.971 1.00 88.94 74 THR A N 1
ATOM 568 C CA . THR A 1 74 ? -5.251 10.808 8.777 1.00 88.94 74 THR A CA 1
ATOM 569 C C . THR A 1 74 ? -6.578 11.490 9.066 1.00 88.94 74 THR A C 1
ATOM 571 O O . THR A 1 74 ? -7.577 10.819 9.319 1.00 88.94 74 THR A O 1
ATOM 574 N N . ILE A 1 75 ? -6.590 12.824 9.066 1.00 84.75 75 ILE A N 1
ATOM 575 C CA . ILE A 1 75 ? -7.795 13.610 9.371 1.00 84.75 75 ILE A CA 1
ATOM 576 C C . ILE A 1 75 ? -8.900 13.249 8.370 1.00 84.75 75 ILE A C 1
ATOM 578 O O . ILE A 1 75 ? -8.679 13.343 7.165 1.00 84.75 75 ILE A O 1
ATOM 582 N N . GLY A 1 76 ? -10.078 12.870 8.870 1.00 85.50 76 GLY A N 1
ATOM 583 C CA . GLY A 1 76 ? -11.237 12.499 8.060 1.00 85.50 76 GLY A CA 1
ATOM 584 C C . GLY A 1 76 ? -11.310 11.023 7.655 1.00 85.50 76 GLY A C 1
ATOM 585 O O . GLY A 1 76 ? -12.359 10.602 7.175 1.00 85.50 76 GLY A O 1
ATOM 586 N N . GLU A 1 77 ? -10.253 10.230 7.865 1.00 88.94 77 GLU A N 1
ATOM 587 C CA . GLU A 1 77 ? -10.223 8.799 7.508 1.00 88.94 77 GLU A CA 1
ATOM 588 C C . GLU A 1 77 ? -9.834 7.906 8.692 1.00 88.94 77 GLU A C 1
ATOM 590 O O . GLU A 1 77 ? -10.590 7.017 9.078 1.00 88.94 77 GLU A O 1
ATOM 595 N N . PHE A 1 78 ? -8.664 8.163 9.283 1.00 92.75 78 PHE A N 1
ATOM 596 C CA . PHE A 1 78 ? -8.117 7.445 10.435 1.00 92.75 78 PHE A CA 1
ATOM 597 C C . PHE A 1 78 ? -7.912 8.429 11.581 1.00 92.75 78 PHE A C 1
ATOM 599 O O . PHE A 1 78 ? -6.797 8.857 11.889 1.00 92.75 78 PHE A O 1
ATOM 606 N N . ASP A 1 79 ? -9.024 8.813 12.191 1.00 92.00 79 ASP A N 1
ATOM 607 C CA . ASP A 1 79 ? -9.110 9.775 13.277 1.00 92.00 79 ASP A CA 1
ATOM 608 C C . ASP A 1 79 ? -9.942 9.297 14.482 1.00 92.00 79 ASP A C 1
ATOM 610 O O . ASP A 1 79 ? -10.377 8.149 14.582 1.00 92.00 79 ASP A O 1
ATOM 614 N N . HIS A 1 80 ? -10.113 10.166 15.478 1.00 92.06 80 HIS A N 1
ATOM 615 C CA . HIS A 1 80 ? -10.850 9.808 16.694 1.00 92.06 80 HIS A CA 1
ATOM 616 C C . HIS A 1 80 ? -12.298 9.439 16.405 1.00 92.06 80 HIS A C 1
ATOM 618 O O . HIS A 1 80 ? -12.816 8.495 17.003 1.00 92.06 80 HIS A O 1
ATOM 624 N N . ASP A 1 81 ? -12.938 10.176 15.505 1.00 93.19 81 ASP A N 1
ATOM 625 C CA . ASP A 1 81 ? -14.360 10.040 15.228 1.00 93.19 81 ASP A CA 1
ATOM 626 C C . ASP A 1 81 ? -14.628 8.772 14.419 1.00 93.19 81 ASP A C 1
ATOM 628 O O . ASP A 1 81 ? -15.496 7.982 14.790 1.00 93.19 81 ASP A O 1
ATOM 632 N N . SER A 1 82 ? -13.813 8.507 13.397 1.00 93.44 82 SER A N 1
ATOM 633 C CA . SER A 1 82 ? -13.842 7.254 12.631 1.00 93.44 82 SER A CA 1
ATOM 634 C C . SER A 1 82 ? -13.587 6.028 13.512 1.00 93.44 82 SER A C 1
ATOM 636 O O . SER A 1 82 ? -14.340 5.057 13.427 1.00 93.44 82 SER A O 1
ATOM 638 N N . PHE A 1 83 ? -12.611 6.069 14.431 1.00 94.88 83 PHE A N 1
ATOM 639 C CA . PHE A 1 83 ? -12.411 4.968 15.379 1.00 94.88 83 PHE A CA 1
ATOM 640 C C . PHE A 1 83 ? -13.616 4.799 16.311 1.00 94.88 83 PHE A C 1
ATOM 642 O O . PHE A 1 83 ? -14.058 3.681 16.573 1.00 94.88 83 PHE A O 1
ATOM 649 N N . ASN A 1 84 ? -14.176 5.900 16.815 1.00 93.88 84 ASN A N 1
ATOM 650 C CA . ASN A 1 84 ? -15.342 5.850 17.690 1.00 93.88 84 ASN A CA 1
ATOM 651 C C . ASN A 1 84 ? -16.610 5.370 16.974 1.00 93.88 84 ASN A C 1
ATOM 653 O O . ASN A 1 84 ? -17.475 4.807 17.646 1.00 93.88 84 ASN A O 1
ATOM 657 N N . ALA A 1 85 ? -16.698 5.545 15.657 1.00 95.31 85 ALA A N 1
ATOM 658 C CA . ALA A 1 85 ? -17.793 5.063 14.824 1.00 95.31 85 ALA A CA 1
ATOM 659 C C . ALA A 1 85 ? -17.719 3.556 14.512 1.00 95.31 85 ALA A C 1
ATOM 661 O O . ALA A 1 85 ? -18.699 2.992 14.024 1.00 95.31 85 ALA A O 1
ATOM 662 N N . LEU A 1 86 ? -16.596 2.885 14.804 1.00 96.00 86 LEU A N 1
ATOM 663 C CA . LEU A 1 86 ? -16.478 1.436 14.636 1.00 96.00 86 LEU A CA 1
ATOM 664 C C . LEU A 1 86 ? -17.492 0.684 15.505 1.00 96.00 86 LEU A C 1
ATOM 666 O O . LEU A 1 86 ? -17.803 1.086 16.629 1.00 96.00 86 LEU A O 1
ATOM 670 N N . ALA A 1 87 ? -17.961 -0.454 14.990 1.00 96.06 87 ALA A N 1
ATOM 671 C CA . ALA A 1 87 ? -18.879 -1.321 15.713 1.00 96.06 87 ALA A CA 1
ATOM 672 C C . ALA A 1 87 ? -18.241 -1.842 17.013 1.00 96.06 87 ALA A C 1
ATOM 674 O O . ALA A 1 87 ? -17.102 -2.318 17.018 1.00 96.06 87 ALA A O 1
ATOM 675 N N . GLY A 1 88 ? -19.004 -1.762 18.103 1.00 95.12 88 GLY A N 1
ATOM 676 C CA . GLY A 1 88 ? -18.576 -2.154 19.442 1.00 95.12 88 GLY A CA 1
ATOM 677 C C . GLY A 1 88 ? -18.815 -1.053 20.473 1.00 95.12 88 GLY A C 1
ATOM 678 O O . GLY A 1 88 ? -18.721 0.139 20.182 1.00 95.12 88 GLY A O 1
ATOM 679 N N . ASN A 1 89 ? -19.105 -1.454 21.705 1.00 94.12 89 ASN A N 1
ATOM 680 C CA . ASN A 1 89 ? -19.331 -0.548 22.831 1.00 94.12 89 ASN A CA 1
ATOM 681 C C . ASN A 1 89 ? -18.051 -0.295 23.640 1.00 94.12 89 ASN A C 1
ATOM 683 O O . ASN A 1 89 ? -17.978 0.670 24.400 1.00 94.12 89 ASN A O 1
ATOM 687 N N . SER A 1 90 ? -17.032 -1.144 23.481 1.00 95.88 90 SER A N 1
ATOM 688 C CA . SER A 1 90 ? -15.739 -1.023 24.157 1.00 95.88 90 SER A CA 1
ATOM 689 C C . SER A 1 90 ? -14.589 -0.795 23.173 1.00 95.88 90 SER A C 1
ATOM 691 O O . SER A 1 90 ? -14.654 -1.184 22.008 1.00 95.88 90 SER A O 1
ATOM 693 N N . ASN A 1 91 ? -13.484 -0.210 23.650 1.00 95.88 91 ASN A N 1
ATOM 694 C CA . ASN A 1 91 ? -12.260 -0.052 22.851 1.00 95.88 91 ASN A CA 1
ATOM 695 C C . ASN A 1 91 ? -11.718 -1.391 22.329 1.00 95.88 91 ASN A C 1
ATOM 697 O O . ASN A 1 91 ? -11.136 -1.438 21.250 1.00 95.88 91 ASN A O 1
ATOM 701 N N . GLN A 1 92 ? -11.911 -2.472 23.089 1.00 96.56 92 GLN A N 1
ATOM 702 C CA . GLN A 1 92 ? -11.493 -3.812 22.693 1.00 96.56 92 GLN A CA 1
ATOM 703 C C . GLN A 1 92 ? -12.325 -4.340 21.520 1.00 96.56 92 GLN A C 1
ATOM 705 O O . GLN A 1 92 ? -11.752 -4.857 20.566 1.00 96.56 92 GLN A O 1
ATOM 710 N N . GLU A 1 93 ? -13.649 -4.184 21.568 1.00 97.38 93 GLU A N 1
ATOM 711 C CA . GLU A 1 93 ? -14.539 -4.582 20.468 1.00 97.38 93 GLU A CA 1
ATOM 712 C C . GLU A 1 93 ? -14.254 -3.769 19.204 1.00 97.38 93 GLU A C 1
ATOM 714 O O . GLU A 1 93 ? -14.110 -4.342 18.130 1.00 97.38 93 GLU A O 1
ATOM 719 N N . LYS A 1 94 ? -14.067 -2.451 19.338 1.00 97.69 94 LYS A N 1
ATOM 720 C CA . LYS A 1 94 ? -13.716 -1.579 18.207 1.00 97.69 94 LYS A CA 1
ATOM 721 C C . LYS A 1 94 ? -12.368 -1.945 17.591 1.00 97.69 94 LYS A C 1
ATOM 723 O O . LYS A 1 94 ? -12.242 -1.970 16.371 1.00 97.69 94 LYS A O 1
ATOM 728 N N . LEU A 1 95 ? -11.369 -2.272 18.416 1.00 97.25 95 LEU A N 1
ATOM 729 C CA . LEU A 1 95 ? -10.077 -2.758 17.929 1.00 97.25 95 LEU A CA 1
ATOM 730 C C . LEU A 1 95 ? -10.218 -4.083 17.171 1.00 97.25 95 LEU A C 1
ATOM 732 O O . LEU A 1 95 ? -9.608 -4.225 16.117 1.00 97.25 95 LEU A O 1
ATOM 736 N N . ALA A 1 96 ? -10.999 -5.032 17.691 1.00 97.50 96 ALA A N 1
ATOM 737 C CA . ALA A 1 96 ? -11.244 -6.302 17.010 1.00 97.50 96 ALA A CA 1
ATOM 738 C C . ALA A 1 96 ? -11.917 -6.070 15.650 1.00 97.50 96 ALA A C 1
ATOM 740 O O . ALA A 1 96 ? -11.389 -6.511 14.635 1.00 97.50 96 ALA A O 1
ATOM 741 N N . THR A 1 97 ? -12.982 -5.261 15.616 1.00 97.19 97 THR A N 1
ATOM 742 C CA . THR A 1 97 ? -13.658 -4.850 14.377 1.00 97.19 97 THR A CA 1
ATOM 743 C C . THR A 1 97 ? -12.687 -4.219 13.379 1.00 97.19 97 THR A C 1
ATOM 745 O O . THR A 1 97 ? -12.699 -4.577 12.204 1.00 97.19 97 THR A O 1
ATOM 748 N N . PHE A 1 98 ? -11.829 -3.297 13.830 1.00 96.06 98 PHE A N 1
ATOM 749 C CA . PHE A 1 98 ? -10.814 -2.685 12.973 1.00 96.06 98 PHE A CA 1
ATOM 750 C C . PHE A 1 98 ? -9.874 -3.743 12.395 1.00 96.06 98 PHE A C 1
ATOM 752 O O . PHE A 1 98 ? -9.713 -3.819 11.184 1.00 96.06 98 PHE A O 1
ATOM 759 N N . VAL A 1 99 ? -9.273 -4.585 13.238 1.00 97.00 99 VAL A N 1
ATOM 760 C CA . VAL A 1 99 ? -8.334 -5.621 12.785 1.00 97.00 99 VAL A CA 1
ATOM 761 C C . VAL A 1 99 ? -9.003 -6.577 11.796 1.00 97.00 99 VAL A C 1
ATOM 763 O O . VAL A 1 99 ? -8.415 -6.864 10.757 1.00 97.00 99 VAL A O 1
ATOM 766 N N . ASP A 1 100 ? -10.239 -7.000 12.053 1.00 96.94 100 ASP A N 1
ATOM 767 C CA . ASP A 1 100 ? -10.986 -7.880 11.153 1.00 96.94 100 ASP A CA 1
ATOM 768 C C . ASP A 1 100 ? -11.218 -7.224 9.784 1.00 96.94 100 ASP A C 1
ATOM 770 O O . ASP A 1 100 ? -10.982 -7.854 8.754 1.00 96.94 100 ASP A O 1
ATOM 774 N N . GLN A 1 101 ? -11.592 -5.939 9.748 1.00 94.88 101 GLN A N 1
ATOM 775 C CA . GLN A 1 101 ? -11.722 -5.177 8.498 1.00 94.88 101 GLN A CA 1
ATOM 776 C C . GLN A 1 101 ? -10.391 -5.092 7.740 1.00 94.88 101 GLN A C 1
ATOM 778 O O . GLN A 1 101 ? -10.348 -5.266 6.522 1.00 94.88 101 GLN A O 1
ATOM 783 N N . GLN A 1 102 ? -9.293 -4.849 8.458 1.00 95.44 102 GLN A N 1
ATOM 784 C CA . GLN A 1 102 ? -7.960 -4.738 7.871 1.00 95.44 102 GLN A CA 1
ATOM 785 C C . GLN A 1 102 ? -7.469 -6.063 7.273 1.00 95.44 102 GLN A C 1
ATOM 787 O O . GLN A 1 102 ? -6.849 -6.065 6.209 1.00 95.44 102 GLN A O 1
ATOM 792 N N . LEU A 1 103 ? -7.747 -7.185 7.941 1.00 94.50 103 LEU A N 1
ATOM 793 C CA . LEU A 1 103 ? -7.320 -8.515 7.505 1.00 94.50 103 LEU A CA 1
ATOM 794 C C . LEU A 1 103 ? -8.235 -9.114 6.433 1.00 94.50 103 LEU A C 1
ATOM 796 O O . LEU A 1 103 ? -7.741 -9.814 5.551 1.00 94.50 103 LEU A O 1
ATOM 800 N N . ALA A 1 104 ? -9.538 -8.822 6.468 1.00 95.12 104 ALA A N 1
ATOM 801 C CA . ALA A 1 104 ? -10.461 -9.215 5.405 1.00 95.12 104 ALA A CA 1
ATOM 802 C C . ALA A 1 104 ? -10.093 -8.548 4.070 1.00 95.12 104 ALA A C 1
ATOM 804 O O . ALA A 1 104 ? -10.189 -9.167 3.008 1.00 95.12 104 ALA A O 1
ATOM 805 N N . GLY A 1 105 ? -9.623 -7.298 4.129 1.00 90.06 105 GLY A N 1
ATOM 806 C CA . GLY A 1 105 ? -9.307 -6.506 2.950 1.00 90.06 105 GLY A CA 1
ATOM 807 C C . GLY A 1 105 ? -10.548 -6.176 2.119 1.00 90.06 105 GLY A C 1
ATOM 808 O O . GLY A 1 105 ? -11.690 -6.332 2.548 1.00 90.06 105 GLY A O 1
ATOM 809 N N . GLY A 1 106 ? -10.324 -5.694 0.902 1.00 92.12 106 GLY A N 1
ATOM 810 C CA . GLY A 1 106 ? -11.398 -5.317 -0.004 1.00 92.12 106 GLY A CA 1
ATOM 811 C C . GLY A 1 106 ? -10.885 -4.473 -1.158 1.00 92.12 106 GLY A C 1
ATOM 812 O O . GLY A 1 106 ? -9.678 -4.360 -1.376 1.00 92.12 106 GLY A O 1
ATOM 813 N N . ASN A 1 107 ? -11.816 -3.886 -1.906 1.00 92.31 107 ASN A N 1
ATOM 814 C CA . ASN A 1 107 ? -11.466 -2.979 -2.986 1.00 92.31 107 ASN A CA 1
ATOM 815 C C . ASN A 1 107 ? -11.043 -1.618 -2.418 1.00 92.31 107 ASN A C 1
ATOM 817 O O . ASN A 1 107 ? -11.844 -0.938 -1.780 1.00 92.31 107 ASN A O 1
ATOM 821 N N . ASP A 1 108 ? -9.803 -1.217 -2.683 1.00 93.75 108 ASP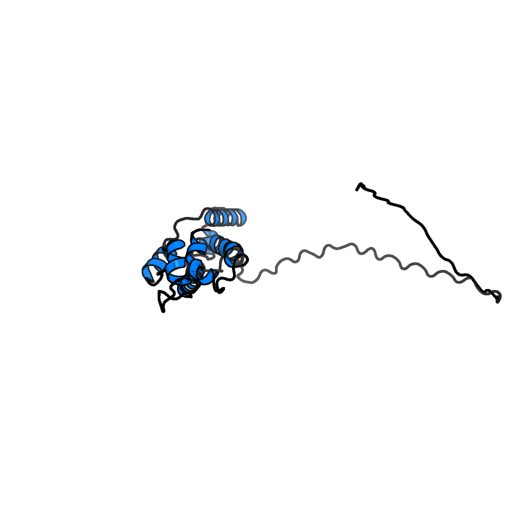 A N 1
ATOM 822 C CA . ASP A 1 108 ? -9.259 0.071 -2.259 1.00 93.75 108 ASP A CA 1
ATOM 823 C C . ASP A 1 108 ? -9.478 1.123 -3.354 1.00 93.75 108 ASP A C 1
ATOM 825 O O . ASP A 1 108 ? -8.624 1.374 -4.207 1.00 93.75 108 ASP A O 1
ATOM 829 N N . VAL A 1 109 ? -10.699 1.661 -3.399 1.00 94.19 109 VAL A N 1
ATOM 830 C CA . VAL A 1 109 ? -11.166 2.505 -4.508 1.00 94.19 109 VAL A CA 1
ATOM 831 C C . VAL A 1 109 ? -10.336 3.784 -4.647 1.00 94.19 109 VAL A C 1
ATOM 833 O O . VAL A 1 109 ? -10.020 4.158 -5.775 1.00 94.19 109 VAL A O 1
ATOM 836 N N . ASP A 1 110 ? -9.957 4.441 -3.545 1.00 92.44 110 ASP A N 1
ATOM 837 C CA . ASP A 1 110 ? -9.199 5.699 -3.619 1.00 92.44 110 ASP A CA 1
ATOM 838 C C . ASP A 1 110 ? -7.780 5.464 -4.148 1.00 92.44 110 ASP A C 1
ATOM 840 O O . ASP A 1 110 ? -7.356 6.112 -5.109 1.00 92.44 110 ASP A O 1
ATOM 844 N N . VAL A 1 111 ? -7.073 4.459 -3.618 1.00 94.19 111 VAL A N 1
ATOM 845 C CA . VAL A 1 111 ? -5.756 4.063 -4.139 1.00 94.19 111 VAL A CA 1
ATOM 846 C C . VAL A 1 111 ? -5.848 3.686 -5.616 1.00 94.19 111 VAL A C 1
ATOM 848 O O . VAL A 1 111 ? -5.078 4.203 -6.428 1.00 94.19 111 VAL A O 1
ATOM 851 N N . ASN A 1 112 ? -6.806 2.837 -5.993 1.00 93.69 112 ASN A N 1
ATOM 852 C CA . ASN A 1 112 ? -6.975 2.391 -7.377 1.00 93.69 112 ASN A CA 1
ATOM 853 C C . ASN A 1 112 ? -7.249 3.566 -8.329 1.00 93.69 112 ASN A C 1
ATOM 855 O O . ASN A 1 112 ? -6.632 3.659 -9.395 1.00 93.69 112 ASN A O 1
ATOM 859 N N . ASN A 1 113 ? -8.102 4.510 -7.926 1.00 95.50 113 ASN A N 1
ATOM 860 C CA . ASN A 1 113 ? -8.382 5.717 -8.700 1.00 95.50 113 ASN A CA 1
ATOM 861 C C . ASN A 1 113 ? -7.144 6.605 -8.843 1.00 95.50 113 ASN A C 1
ATOM 863 O O . ASN A 1 113 ? -6.899 7.146 -9.924 1.00 95.50 113 ASN A O 1
ATOM 867 N N . ARG A 1 114 ? -6.328 6.745 -7.793 1.00 95.12 114 ARG A N 1
ATOM 868 C CA . ARG A 1 114 ? -5.084 7.529 -7.846 1.00 95.12 114 ARG A CA 1
ATOM 869 C C . ARG A 1 114 ? -4.027 6.884 -8.731 1.00 95.12 114 ARG A C 1
ATOM 871 O O . ARG A 1 114 ? -3.352 7.601 -9.466 1.00 95.12 114 ARG A O 1
ATOM 878 N N . ILE A 1 115 ? -3.902 5.556 -8.707 1.00 94.50 115 ILE A N 1
ATOM 879 C CA . ILE A 1 115 ? -3.021 4.815 -9.623 1.00 94.50 115 ILE A CA 1
ATOM 880 C C . ILE A 1 115 ? -3.447 5.078 -11.069 1.00 94.50 115 ILE A C 1
ATOM 882 O O . ILE A 1 115 ? -2.612 5.457 -11.893 1.00 94.50 115 ILE A O 1
ATOM 886 N N . ALA A 1 116 ? -4.743 4.935 -11.362 1.00 92.75 116 ALA A N 1
ATOM 887 C CA . ALA A 1 116 ? -5.288 5.172 -12.695 1.00 92.75 116 ALA A CA 1
ATOM 888 C C . ALA A 1 116 ? -5.095 6.631 -13.145 1.00 92.75 116 ALA A C 1
ATOM 890 O O . ALA A 1 116 ? -4.631 6.879 -14.256 1.00 92.75 116 ALA A O 1
ATOM 891 N N . THR A 1 117 ? -5.376 7.594 -12.261 1.00 94.19 117 THR A N 1
ATOM 892 C CA . THR A 1 117 ? -5.249 9.035 -12.539 1.00 94.19 117 THR A CA 1
ATOM 893 C C . THR A 1 117 ? -3.798 9.457 -12.754 1.00 94.19 117 THR A C 1
ATOM 895 O O . THR A 1 117 ? -3.523 10.306 -13.599 1.00 94.19 117 THR A O 1
ATOM 898 N N . ALA A 1 118 ? -2.847 8.866 -12.023 1.00 90.69 118 ALA A N 1
ATOM 899 C CA . ALA A 1 118 ? -1.431 9.179 -12.188 1.00 90.69 118 ALA A CA 1
ATOM 900 C C . ALA A 1 118 ? -0.909 8.821 -13.590 1.00 90.69 118 ALA A C 1
ATOM 902 O O . ALA A 1 118 ? 0.054 9.438 -14.045 1.00 90.69 118 ALA A O 1
ATOM 903 N N . GLY A 1 119 ? -1.497 7.814 -14.255 1.00 80.12 119 GLY A N 1
ATOM 904 C CA . GLY A 1 119 ? -1.230 7.449 -15.656 1.00 80.12 119 GLY A CA 1
ATOM 905 C C . GLY A 1 119 ? 0.212 7.036 -15.989 1.00 80.12 119 GLY A C 1
ATOM 906 O O . GLY A 1 119 ? 0.525 6.757 -17.142 1.00 80.12 119 GLY A O 1
ATOM 907 N N . ASN A 1 120 ? 1.109 6.996 -15.001 1.00 86.81 120 ASN A N 1
ATOM 908 C CA . ASN A 1 120 ? 2.556 6.846 -15.174 1.00 86.81 120 ASN A CA 1
ATOM 909 C C . ASN A 1 120 ? 3.084 5.579 -14.485 1.00 86.81 120 ASN A C 1
ATOM 911 O O . ASN A 1 120 ? 4.220 5.547 -14.023 1.00 86.81 120 ASN A O 1
ATOM 915 N N . TYR A 1 121 ? 2.247 4.552 -14.381 1.00 94.25 121 TYR A N 1
ATOM 916 C CA . TYR A 1 121 ? 2.602 3.236 -13.865 1.00 94.25 121 TYR A CA 1
ATOM 917 C C . TYR A 1 121 ? 2.615 2.237 -15.028 1.00 94.25 121 TYR A C 1
ATOM 919 O O . TYR A 1 121 ? 1.611 1.606 -15.344 1.00 94.25 121 TYR A O 1
ATOM 927 N N . ALA A 1 122 ? 3.750 2.155 -15.719 1.00 93.88 122 ALA A N 1
ATOM 928 C CA . ALA A 1 122 ? 3.941 1.379 -16.940 1.00 93.88 122 ALA A CA 1
ATOM 929 C C . ALA A 1 122 ? 4.249 -0.103 -16.674 1.00 93.88 122 ALA A C 1
ATOM 931 O O . ALA A 1 122 ? 4.151 -0.922 -17.587 1.00 93.88 122 ALA A O 1
ATOM 932 N N . THR A 1 123 ? 4.648 -0.452 -15.449 1.00 95.62 123 THR A N 1
ATOM 933 C CA . THR A 1 123 ? 5.155 -1.789 -15.107 1.00 95.62 123 THR A CA 1
ATOM 934 C C . THR A 1 123 ? 4.235 -2.577 -14.176 1.00 95.62 123 THR A C 1
ATOM 936 O O . THR A 1 123 ? 4.395 -3.789 -14.058 1.00 95.62 123 THR A O 1
ATOM 939 N N . LEU A 1 124 ? 3.231 -1.936 -13.560 1.00 94.44 124 LEU A N 1
ATOM 940 C CA . LEU A 1 124 ? 2.354 -2.580 -12.567 1.00 94.44 124 LEU A CA 1
ATOM 941 C C . LEU A 1 124 ? 1.538 -3.754 -13.115 1.00 94.44 124 LEU A C 1
ATOM 943 O O . LEU A 1 124 ? 1.269 -4.699 -12.383 1.00 94.44 124 LEU A O 1
ATOM 947 N N . ASN A 1 125 ? 1.166 -3.718 -14.395 1.00 93.56 125 ASN A N 1
ATOM 948 C CA . ASN A 1 125 ? 0.320 -4.742 -15.018 1.00 93.56 125 ASN A CA 1
ATOM 949 C C . ASN A 1 125 ? 1.092 -5.681 -15.956 1.00 93.56 125 ASN A C 1
ATOM 951 O O . ASN A 1 125 ? 0.486 -6.524 -16.613 1.00 93.56 125 ASN A O 1
ATOM 955 N N . LYS A 1 126 ? 2.421 -5.550 -16.047 1.00 95.38 126 LYS A N 1
ATOM 956 C CA . LYS A 1 126 ? 3.230 -6.430 -16.898 1.00 95.38 126 LYS A CA 1
ATOM 957 C C . LYS A 1 126 ? 3.419 -7.798 -16.223 1.00 95.38 126 LYS A C 1
ATOM 959 O O . LYS A 1 126 ? 3.706 -7.835 -15.020 1.00 95.38 126 LYS A O 1
ATOM 964 N N . PRO A 1 127 ? 3.280 -8.923 -16.945 1.00 95.81 127 PRO A N 1
ATOM 965 C CA . PRO A 1 127 ? 3.629 -10.236 -16.409 1.00 95.81 127 PRO A CA 1
ATOM 966 C C . PRO A 1 127 ? 5.145 -10.348 -16.188 1.00 95.81 127 PRO A C 1
ATOM 968 O O . PRO A 1 127 ? 5.920 -9.653 -16.846 1.00 95.81 127 PRO A O 1
ATOM 971 N N . LEU A 1 128 ? 5.573 -11.253 -15.301 1.00 95.06 128 LEU A N 1
ATOM 972 C CA . LEU A 1 128 ? 6.990 -11.459 -14.963 1.00 95.06 128 LEU A CA 1
ATOM 973 C C . LEU A 1 128 ? 7.885 -11.672 -16.197 1.00 95.06 128 LEU A C 1
ATOM 975 O O . LEU A 1 128 ? 8.976 -11.113 -16.267 1.00 95.06 128 LEU A O 1
ATOM 979 N N . THR A 1 129 ? 7.426 -12.448 -17.180 1.00 96.25 129 THR A N 1
ATOM 980 C CA . THR A 1 129 ? 8.187 -12.720 -18.411 1.00 96.25 129 THR A CA 1
ATOM 981 C C . THR A 1 129 ? 8.465 -11.443 -19.199 1.00 96.25 129 THR A C 1
ATOM 983 O O . THR A 1 129 ? 9.608 -11.169 -19.544 1.00 96.25 129 THR A O 1
ATOM 986 N N . GLN A 1 130 ? 7.445 -10.606 -19.396 1.00 95.62 130 GLN A N 1
ATOM 987 C CA . GLN A 1 130 ? 7.608 -9.319 -20.067 1.00 95.62 130 GLN A CA 1
ATOM 988 C C . GLN A 1 130 ? 8.470 -8.353 -19.243 1.00 95.62 130 GLN A C 1
ATOM 990 O O . GLN A 1 130 ? 9.268 -7.609 -19.804 1.00 95.62 130 GLN A O 1
ATOM 995 N N . MET A 1 131 ? 8.331 -8.363 -17.914 1.00 94.88 131 MET A N 1
ATOM 996 C CA . MET A 1 131 ? 9.178 -7.559 -17.030 1.00 94.88 131 MET A CA 1
ATOM 997 C C . MET A 1 131 ? 10.656 -7.910 -17.199 1.00 94.88 131 MET A C 1
ATOM 999 O O . MET A 1 131 ? 11.493 -7.022 -17.355 1.00 94.88 131 MET A O 1
ATOM 1003 N N . TRP A 1 132 ? 10.962 -9.206 -17.211 1.00 95.44 132 TRP A N 1
ATOM 1004 C CA . TRP A 1 132 ? 12.311 -9.711 -17.414 1.00 95.44 132 TRP A CA 1
ATOM 1005 C C . TRP A 1 132 ? 12.872 -9.305 -18.781 1.00 95.44 132 TRP A C 1
ATOM 1007 O O . TRP A 1 132 ? 13.965 -8.740 -18.857 1.00 95.44 132 TRP A O 1
ATOM 1017 N N . ASP A 1 133 ? 12.110 -9.514 -19.850 1.00 96.38 133 ASP A N 1
ATOM 1018 C CA . ASP A 1 133 ? 12.569 -9.211 -21.206 1.00 96.38 133 ASP A CA 1
ATOM 1019 C C . ASP A 1 133 ? 12.790 -7.704 -21.426 1.00 96.38 133 ASP A C 1
ATOM 1021 O O . ASP A 1 133 ? 13.842 -7.306 -21.937 1.00 96.38 133 ASP A O 1
ATOM 1025 N N . ASP A 1 134 ? 11.839 -6.866 -20.995 1.00 95.50 134 ASP A N 1
ATOM 1026 C CA . ASP A 1 134 ? 11.857 -5.415 -21.222 1.00 95.50 134 ASP A CA 1
ATOM 1027 C C . ASP A 1 134 ? 12.857 -4.679 -20.316 1.00 95.50 134 ASP A C 1
ATOM 1029 O O . ASP A 1 134 ? 13.458 -3.689 -20.732 1.00 95.50 134 ASP A O 1
ATOM 1033 N N . HIS A 1 135 ? 13.007 -5.109 -19.058 1.00 95.62 135 HIS A N 1
ATOM 1034 C CA . HIS A 1 135 ? 13.735 -4.342 -18.041 1.00 95.62 135 HIS A CA 1
ATOM 1035 C C . HIS A 1 135 ? 15.030 -5.006 -17.570 1.00 95.62 135 HIS A C 1
ATOM 1037 O O . HIS A 1 135 ? 15.887 -4.299 -17.041 1.00 95.62 135 HIS A O 1
ATOM 1043 N N . HIS A 1 136 ? 15.205 -6.320 -17.759 1.00 95.38 136 HIS A N 1
ATOM 1044 C CA . HIS A 1 136 ? 16.445 -7.017 -17.404 1.00 95.38 136 HIS A CA 1
ATOM 1045 C C . HIS A 1 136 ? 17.301 -7.350 -18.629 1.00 95.38 136 HIS A C 1
ATOM 1047 O O . HIS A 1 136 ? 18.472 -6.978 -18.667 1.00 95.38 136 HIS A O 1
ATOM 1053 N N . VAL A 1 137 ? 16.725 -8.026 -19.631 1.00 96.19 137 VAL A N 1
ATOM 1054 C CA . VAL A 1 137 ? 17.465 -8.486 -20.820 1.00 96.19 137 VAL A CA 1
ATOM 1055 C C . VAL A 1 137 ? 17.732 -7.338 -21.792 1.00 96.19 137 VAL A C 1
ATOM 1057 O O . VAL A 1 137 ? 18.864 -7.179 -22.245 1.00 96.19 137 VAL A O 1
ATOM 1060 N N . ASN A 1 138 ? 16.720 -6.514 -22.087 1.00 94.44 138 ASN A N 1
ATOM 1061 C CA . ASN A 1 138 ? 16.815 -5.430 -23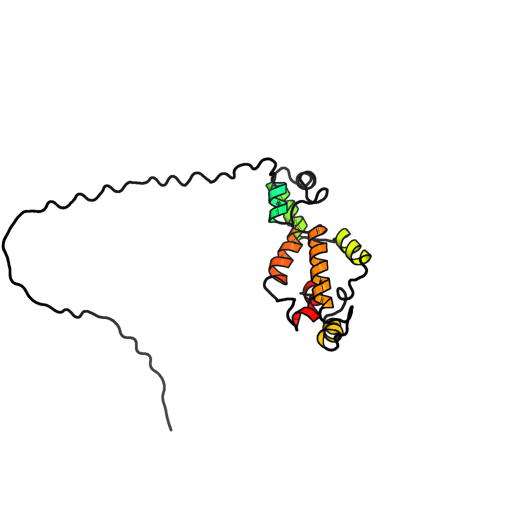.072 1.00 94.44 138 ASN A CA 1
ATOM 1062 C C . ASN A 1 138 ? 16.507 -4.042 -22.475 1.00 94.44 138 ASN A C 1
ATOM 1064 O O . ASN A 1 138 ? 15.633 -3.338 -22.988 1.00 94.44 138 ASN A O 1
ATOM 1068 N N . PRO A 1 139 ? 17.207 -3.607 -21.408 1.00 94.31 139 PRO A N 1
ATOM 1069 C CA . PRO A 1 139 ? 16.891 -2.346 -20.759 1.00 94.31 139 PRO A CA 1
ATOM 1070 C C . PRO A 1 139 ? 17.180 -1.161 -21.684 1.00 94.31 139 PRO A C 1
ATOM 1072 O O . PRO A 1 139 ? 18.281 -0.999 -22.211 1.00 94.31 139 PRO A O 1
ATOM 1075 N N . GLY A 1 140 ? 16.186 -0.291 -21.827 1.00 93.25 140 GLY A N 1
ATOM 1076 C CA . GLY A 1 140 ? 16.318 1.002 -22.488 1.00 93.25 140 GLY A CA 1
ATOM 1077 C C . GLY A 1 140 ? 16.521 2.146 -21.492 1.00 93.25 140 GLY A C 1
ATOM 1078 O O . GLY A 1 140 ? 17.038 1.981 -20.387 1.00 93.25 140 GLY A O 1
ATOM 1079 N N . SER A 1 141 ? 16.068 3.338 -21.874 1.00 93.38 141 SER A N 1
ATOM 1080 C CA . SER A 1 141 ? 15.988 4.510 -20.998 1.00 93.38 141 SER A CA 1
ATOM 1081 C C . SER A 1 141 ? 14.532 4.833 -20.636 1.00 93.38 141 SER A C 1
ATOM 1083 O O . SER A 1 141 ? 13.585 4.276 -21.198 1.00 93.38 141 SER A O 1
ATOM 1085 N N . GLY A 1 142 ? 14.334 5.720 -19.655 1.00 91.69 142 GLY A N 1
ATOM 1086 C CA . GLY A 1 142 ? 13.001 6.178 -19.255 1.00 91.69 142 GLY A CA 1
ATOM 1087 C C . GLY A 1 142 ? 12.087 5.031 -18.816 1.00 91.69 142 GLY A C 1
ATOM 1088 O O . GLY A 1 142 ? 12.400 4.310 -17.869 1.00 91.69 142 GLY A O 1
ATOM 1089 N N . VAL A 1 143 ? 10.956 4.863 -19.507 1.00 92.12 143 VAL A N 1
ATOM 1090 C CA . VAL A 1 143 ? 9.965 3.815 -19.209 1.00 92.12 143 VAL A CA 1
ATOM 1091 C C . VAL A 1 143 ? 10.478 2.398 -19.453 1.00 92.12 143 VAL A C 1
ATOM 1093 O O . VAL A 1 143 ? 9.941 1.490 -18.845 1.00 92.12 143 VAL A O 1
ATOM 1096 N N . MET A 1 144 ? 11.517 2.200 -20.272 1.00 93.69 144 MET A N 1
ATOM 1097 C CA . MET A 1 144 ? 12.135 0.883 -20.511 1.00 93.69 144 MET A CA 1
ATOM 1098 C C . MET A 1 144 ? 13.391 0.662 -19.653 1.00 93.69 144 MET A C 1
ATOM 1100 O O . MET A 1 144 ? 14.104 -0.319 -19.826 1.00 93.69 144 MET A O 1
ATOM 1104 N N . SER A 1 145 ? 13.705 1.579 -18.731 1.00 95.19 145 SER A N 1
ATOM 1105 C CA . SER A 1 145 ? 14.867 1.440 -17.849 1.00 95.19 145 SER A CA 1
ATOM 1106 C C . SER A 1 145 ? 14.732 0.236 -16.917 1.00 95.19 145 SER A C 1
ATOM 1108 O O . SER A 1 145 ? 13.648 -0.030 -16.395 1.00 95.19 145 SER A O 1
ATOM 1110 N N . SER A 1 146 ? 15.855 -0.415 -16.607 1.00 95.31 146 SER A N 1
ATOM 1111 C CA . SER A 1 146 ? 15.928 -1.446 -15.556 1.00 95.31 146 SER A CA 1
ATOM 1112 C C . SER A 1 146 ? 15.554 -0.927 -14.162 1.00 95.31 146 SER A C 1
ATOM 1114 O O . SER A 1 146 ? 15.123 -1.696 -13.313 1.00 95.31 146 SER A O 1
ATOM 1116 N N . TYR A 1 147 ? 15.667 0.383 -13.917 1.00 95.19 147 TYR A N 1
ATOM 1117 C CA . TYR A 1 147 ? 15.240 1.011 -12.658 1.00 95.19 147 TYR A CA 1
ATOM 1118 C C . TYR A 1 147 ? 13.752 1.358 -12.619 1.00 95.19 147 TYR A C 1
ATOM 1120 O O . TYR A 1 147 ? 13.239 1.758 -11.573 1.00 95.19 147 TYR A O 1
ATOM 1128 N N . ARG A 1 148 ? 13.052 1.267 -13.754 1.00 95.38 148 ARG A N 1
ATOM 1129 C CA . ARG A 1 148 ? 11.657 1.689 -13.833 1.00 95.38 148 ARG A CA 1
ATOM 1130 C C . ARG A 1 148 ? 10.747 0.912 -12.868 1.00 95.38 148 ARG A C 1
ATOM 1132 O O . ARG A 1 148 ? 9.975 1.585 -12.184 1.00 95.38 148 ARG A O 1
ATOM 1139 N N . PRO A 1 149 ? 10.846 -0.425 -12.746 1.00 95.31 149 PRO A N 1
ATOM 1140 C CA . PRO A 1 149 ? 9.970 -1.177 -11.852 1.00 95.31 149 PRO A CA 1
ATOM 1141 C C . PRO A 1 149 ? 10.156 -0.809 -10.381 1.00 95.31 149 PRO A C 1
ATOM 1143 O O . PRO A 1 149 ? 9.194 -0.428 -9.722 1.00 95.31 149 PRO A O 1
ATOM 1146 N N . ILE A 1 150 ? 11.391 -0.827 -9.867 1.00 93.56 150 ILE A N 1
ATOM 1147 C CA . ILE A 1 150 ? 11.649 -0.454 -8.466 1.00 93.56 150 ILE A CA 1
ATOM 1148 C C . ILE A 1 150 ? 11.228 0.993 -8.160 1.00 93.56 150 ILE A C 1
ATOM 1150 O O . ILE A 1 150 ? 10.720 1.290 -7.080 1.00 93.56 150 ILE A O 1
ATOM 1154 N N . TYR A 1 151 ? 11.389 1.907 -9.118 1.00 93.62 151 TYR A N 1
ATOM 1155 C CA . TYR A 1 151 ? 10.943 3.290 -8.975 1.00 93.62 151 TYR A CA 1
ATOM 1156 C C . TYR A 1 151 ? 9.419 3.410 -8.857 1.00 93.62 151 TYR A C 1
ATOM 1158 O O . TYR A 1 151 ? 8.918 4.158 -8.014 1.00 93.62 151 TYR A O 1
ATOM 1166 N N . GLU A 1 152 ? 8.680 2.682 -9.694 1.00 94.69 152 GLU A N 1
ATOM 1167 C CA . GLU A 1 152 ? 7.222 2.620 -9.620 1.00 94.69 152 GLU A CA 1
ATOM 1168 C C . GLU A 1 152 ? 6.753 1.965 -8.321 1.00 94.69 152 GLU A C 1
ATOM 1170 O O . GLU A 1 152 ? 5.874 2.516 -7.666 1.00 94.69 152 GLU A O 1
ATOM 1175 N N . MET A 1 153 ? 7.388 0.871 -7.893 1.00 91.75 153 MET A N 1
ATOM 1176 C CA . MET A 1 153 ? 7.075 0.191 -6.634 1.00 91.75 153 MET A CA 1
ATOM 1177 C C . MET A 1 153 ? 7.248 1.124 -5.427 1.00 91.75 153 MET A C 1
ATOM 1179 O O . MET A 1 153 ? 6.332 1.271 -4.622 1.00 91.75 153 MET A O 1
ATOM 1183 N N . LYS A 1 154 ? 8.375 1.847 -5.335 1.00 91.19 154 LYS A N 1
ATOM 1184 C CA . LYS A 1 154 ? 8.615 2.828 -4.259 1.00 91.19 154 LYS A CA 1
ATOM 1185 C C . LYS A 1 154 ? 7.498 3.876 -4.193 1.00 91.19 154 LYS A C 1
ATOM 1187 O O . LYS A 1 154 ? 7.016 4.206 -3.114 1.00 91.19 154 LYS A O 1
ATOM 1192 N N . ARG A 1 155 ? 7.051 4.387 -5.342 1.00 93.06 155 ARG A N 1
ATOM 1193 C CA . ARG A 1 155 ? 5.954 5.368 -5.420 1.00 93.06 155 ARG A CA 1
ATOM 1194 C C . ARG A 1 155 ? 4.601 4.773 -5.069 1.00 93.06 155 ARG A C 1
ATOM 1196 O O . ARG A 1 155 ? 3.840 5.412 -4.345 1.00 93.06 155 ARG A O 1
ATOM 1203 N N . LEU A 1 156 ? 4.328 3.564 -5.550 1.00 93.00 156 LEU A N 1
ATOM 1204 C CA . LEU A 1 156 ? 3.121 2.829 -5.209 1.00 93.00 156 LEU A CA 1
ATOM 1205 C C . LEU A 1 156 ? 3.047 2.611 -3.696 1.00 93.00 156 LEU A C 1
ATOM 1207 O O . LEU A 1 156 ? 1.984 2.803 -3.111 1.00 93.00 156 LEU A O 1
ATOM 1211 N N . LYS A 1 157 ? 4.182 2.321 -3.050 1.00 91.38 157 LYS A N 1
ATOM 1212 C CA . LYS A 1 157 ? 4.235 2.158 -1.601 1.00 91.38 157 LYS A CA 1
ATOM 1213 C C . LYS A 1 157 ? 3.860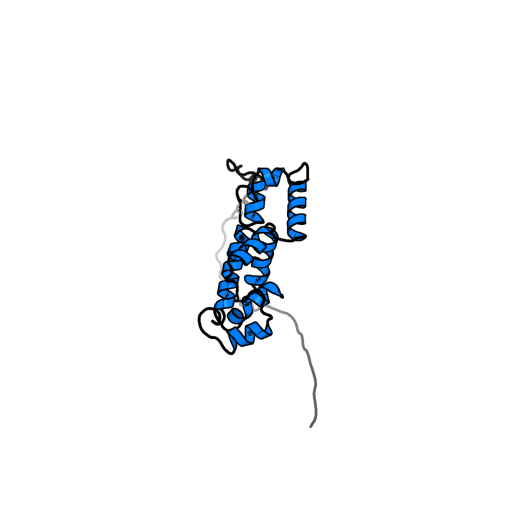 3.428 -0.853 1.00 91.38 157 LYS A C 1
ATOM 1215 O O . LYS A 1 157 ? 3.017 3.379 0.036 1.00 91.38 157 LYS A O 1
ATOM 1220 N N . PHE A 1 158 ? 4.431 4.569 -1.237 1.00 92.00 158 PHE A N 1
ATOM 1221 C CA . PHE A 1 158 ? 4.053 5.854 -0.643 1.00 92.00 158 PHE A CA 1
ATOM 1222 C C . PHE A 1 158 ? 2.579 6.187 -0.871 1.00 92.00 158 PHE A C 1
ATOM 1224 O O . PHE A 1 158 ? 1.919 6.683 0.037 1.00 92.00 158 PHE A O 1
ATOM 1231 N N . LEU A 1 159 ? 2.052 5.888 -2.060 1.00 93.75 159 LEU A N 1
ATOM 1232 C CA . LEU A 1 159 ? 0.644 6.101 -2.372 1.00 93.75 159 LEU A CA 1
ATOM 1233 C C . LEU A 1 159 ? -0.265 5.259 -1.464 1.00 93.75 159 LEU A C 1
ATOM 1235 O O . LEU A 1 159 ? -1.196 5.794 -0.871 1.00 93.75 159 LEU A O 1
ATOM 1239 N N . ARG A 1 160 ? 0.031 3.964 -1.321 1.00 93.62 160 ARG A N 1
ATOM 1240 C CA . ARG A 1 160 ? -0.709 3.045 -0.445 1.00 93.62 160 ARG A CA 1
ATOM 1241 C C . ARG A 1 160 ? -0.592 3.441 1.022 1.00 93.62 160 ARG A C 1
ATOM 1243 O O . ARG A 1 160 ? -1.589 3.449 1.730 1.00 93.62 160 ARG A O 1
ATOM 1250 N N . ALA A 1 161 ? 0.594 3.843 1.469 1.00 92.19 161 ALA A N 1
ATOM 1251 C CA . ALA A 1 161 ? 0.793 4.298 2.840 1.00 92.19 161 ALA A CA 1
ATOM 1252 C C . ALA A 1 161 ? -0.019 5.559 3.177 1.00 92.19 161 ALA A C 1
ATOM 1254 O O . ALA A 1 161 ? -0.441 5.725 4.318 1.00 92.19 161 ALA A O 1
ATOM 1255 N N . ALA A 1 162 ? -0.234 6.436 2.192 1.00 91.88 162 ALA A N 1
ATOM 1256 C CA . ALA A 1 162 ? -0.968 7.682 2.376 1.00 91.88 162 ALA A CA 1
ATOM 1257 C C . ALA A 1 162 ? -2.492 7.530 2.268 1.00 91.88 162 ALA A C 1
ATOM 1259 O O . ALA A 1 162 ? -3.200 8.259 2.954 1.00 91.88 162 ALA A O 1
ATOM 1260 N N . TYR A 1 163 ? -2.981 6.634 1.404 1.00 93.00 163 TYR A N 1
ATOM 1261 C CA . TYR A 1 163 ? -4.393 6.621 0.993 1.00 93.00 163 TYR A CA 1
ATOM 1262 C C . TYR A 1 163 ? -5.090 5.269 1.129 1.00 93.00 163 TYR A C 1
ATOM 1264 O O . TYR A 1 163 ? -6.265 5.161 0.791 1.00 93.00 163 TYR A O 1
ATOM 1272 N N . SER A 1 164 ? -4.392 4.214 1.558 1.00 94.56 164 SER A N 1
ATOM 1273 C CA . SER A 1 164 ? -5.040 2.910 1.657 1.00 94.56 164 SER A CA 1
ATOM 1274 C C . SER A 1 164 ? -6.059 2.876 2.786 1.00 94.56 164 SER A C 1
ATOM 1276 O O . SER A 1 164 ? -5.775 3.287 3.910 1.00 94.56 164 SER A O 1
ATOM 1278 N N . LEU A 1 165 ? -7.207 2.262 2.507 1.00 94.81 165 LEU A N 1
ATOM 1279 C CA . LEU A 1 165 ? -8.206 1.909 3.520 1.00 94.81 165 LEU A CA 1
ATOM 1280 C C . LEU A 1 165 ? -7.741 0.763 4.439 1.00 94.81 165 LEU A C 1
ATOM 1282 O O . LEU A 1 165 ? -8.355 0.500 5.478 1.00 94.81 165 LEU A O 1
ATOM 1286 N N . PHE A 1 166 ? -6.651 0.080 4.078 1.00 95.75 166 PHE A N 1
ATOM 1287 C CA . PHE A 1 166 ? -6.131 -1.095 4.774 1.00 95.75 166 PHE A CA 1
ATOM 1288 C C . PHE A 1 166 ? -4.688 -0.899 5.283 1.00 95.75 166 PHE A C 1
ATOM 1290 O O . PHE A 1 166 ? -3.819 -1.736 5.012 1.00 95.75 166 PHE A O 1
ATOM 1297 N N . PRO A 1 167 ? -4.381 0.174 6.042 1.00 94.50 167 PRO A N 1
ATOM 1298 C CA . PRO A 1 167 ? -3.012 0.503 6.435 1.00 94.50 167 PRO A CA 1
ATOM 1299 C C . PRO A 1 167 ? -2.318 -0.585 7.272 1.00 94.50 167 PRO A C 1
ATOM 1301 O O . PRO A 1 167 ? -1.099 -0.729 7.180 1.00 94.50 167 PRO A O 1
ATOM 1304 N N . LEU A 1 168 ? -3.051 -1.388 8.055 1.00 95.44 168 LEU A N 1
ATOM 1305 C CA . LEU A 1 168 ? -2.451 -2.520 8.775 1.00 95.44 168 LEU A CA 1
ATOM 1306 C C . LEU A 1 168 ? -1.994 -3.617 7.813 1.00 95.44 168 LEU A C 1
ATOM 1308 O O . LEU A 1 168 ? -0.896 -4.151 7.971 1.00 95.44 168 LEU A O 1
ATOM 1312 N N . ARG A 1 169 ? -2.798 -3.927 6.794 1.00 93.31 169 ARG A N 1
ATOM 1313 C CA . ARG A 1 169 ? -2.417 -4.898 5.764 1.00 93.31 169 ARG A CA 1
ATOM 1314 C C . ARG A 1 169 ? -1.177 -4.428 5.012 1.00 93.31 169 ARG A C 1
ATOM 1316 O O . ARG A 1 169 ? -0.232 -5.197 4.861 1.00 93.31 169 ARG A O 1
ATOM 1323 N N . GLU A 1 170 ? -1.158 -3.160 4.615 1.00 92.88 170 GLU A N 1
ATOM 1324 C CA . GLU A 1 170 ? -0.022 -2.536 3.931 1.00 92.88 170 GLU A CA 1
ATOM 1325 C C . GLU A 1 170 ? 1.262 -2.582 4.770 1.00 92.88 170 GLU A C 1
ATOM 1327 O O . GLU A 1 170 ? 2.347 -2.824 4.237 1.00 92.88 170 GLU A O 1
ATOM 1332 N N . ARG A 1 171 ? 1.155 -2.400 6.090 1.00 92.12 171 ARG A N 1
ATOM 1333 C CA . ARG A 1 171 ? 2.296 -2.459 7.011 1.00 92.12 171 ARG A CA 1
ATOM 1334 C C . ARG A 1 171 ? 2.807 -3.884 7.234 1.00 92.12 171 ARG A C 1
ATOM 1336 O O . ARG A 1 171 ? 4.014 -4.083 7.343 1.00 92.12 171 ARG A O 1
ATOM 1343 N N . ILE A 1 172 ? 1.910 -4.870 7.295 1.00 90.06 172 ILE A N 1
ATOM 1344 C CA . ILE A 1 172 ? 2.285 -6.290 7.389 1.00 90.06 172 ILE A CA 1
ATOM 1345 C C . ILE A 1 172 ? 2.992 -6.733 6.104 1.00 90.06 172 ILE A C 1
ATOM 1347 O O . ILE A 1 172 ? 4.035 -7.3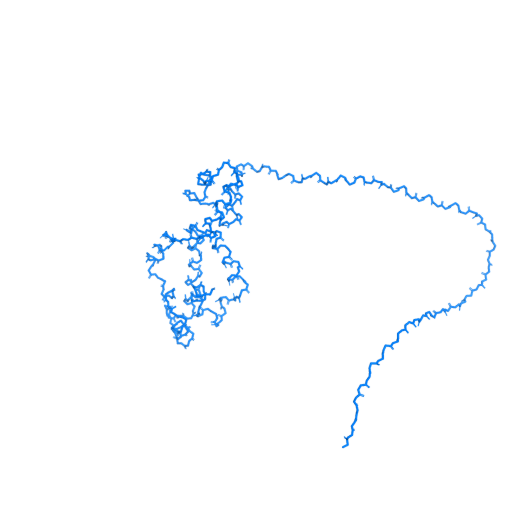82 6.195 1.00 90.06 172 ILE A O 1
ATOM 1351 N N . ALA A 1 173 ? 2.459 -6.355 4.936 1.00 87.62 173 ALA A N 1
ATOM 1352 C CA . ALA A 1 173 ? 3.084 -6.631 3.646 1.00 87.62 173 ALA A CA 1
ATOM 1353 C C . ALA A 1 173 ? 4.479 -5.992 3.556 1.00 87.62 173 ALA A C 1
ATOM 1355 O O . ALA A 1 173 ? 5.441 -6.702 3.313 1.00 87.62 173 ALA A O 1
ATOM 1356 N N . ASP A 1 174 ? 4.622 -4.702 3.883 1.00 83.75 174 ASP A N 1
ATOM 1357 C CA . ASP A 1 174 ? 5.924 -4.001 3.889 1.00 83.75 174 ASP A CA 1
ATOM 1358 C C . ASP A 1 174 ? 6.974 -4.717 4.749 1.00 83.75 174 ASP A C 1
ATOM 1360 O O . ASP A 1 174 ? 8.114 -4.938 4.342 1.00 83.75 174 ASP A O 1
ATOM 1364 N N . PHE A 1 175 ? 6.577 -5.097 5.967 1.00 84.00 175 PHE A N 1
ATOM 1365 C CA . PHE A 1 175 ? 7.495 -5.690 6.927 1.00 84.00 175 PHE A CA 1
ATOM 1366 C C . PHE A 1 175 ? 7.968 -7.077 6.492 1.00 84.00 175 PHE A C 1
ATOM 1368 O O . PHE A 1 175 ? 9.146 -7.377 6.638 1.00 84.00 175 PHE A O 1
ATOM 1375 N N . TRP A 1 176 ? 7.081 -7.933 5.983 1.00 79.25 176 TRP A N 1
ATOM 1376 C CA . TRP A 1 176 ? 7.449 -9.311 5.644 1.00 79.25 176 TRP A CA 1
ATOM 1377 C C . TRP A 1 176 ? 7.881 -9.487 4.189 1.00 79.25 176 TRP A C 1
ATOM 1379 O O . TRP A 1 176 ? 8.861 -10.187 3.937 1.00 79.25 176 TRP A O 1
ATOM 1389 N N . HIS A 1 177 ? 7.176 -8.860 3.249 1.00 79.81 177 HIS A N 1
ATOM 1390 C CA . HIS A 1 177 ? 7.408 -9.018 1.814 1.00 79.81 177 HIS A CA 1
ATOM 1391 C C . HIS A 1 177 ? 8.653 -8.268 1.358 1.00 79.81 177 HIS A C 1
ATOM 1393 O O . HIS A 1 177 ? 9.548 -8.865 0.761 1.00 79.81 177 HIS A O 1
ATOM 1399 N N . ASP A 1 178 ? 8.752 -6.990 1.728 1.00 70.88 178 ASP A N 1
ATOM 1400 C CA . ASP A 1 178 ? 9.749 -6.081 1.160 1.00 70.88 178 ASP A CA 1
ATOM 1401 C C . ASP A 1 178 ? 10.991 -5.920 2.044 1.00 70.88 178 ASP A C 1
ATOM 1403 O O . ASP A 1 178 ? 12.097 -5.746 1.534 1.00 70.88 178 ASP A O 1
ATOM 1407 N N . HIS A 1 179 ? 10.850 -5.996 3.372 1.00 70.94 179 HIS A N 1
ATOM 1408 C CA . HIS A 1 179 ? 11.957 -5.672 4.279 1.00 70.94 179 HIS A CA 1
ATOM 1409 C C . HIS A 1 179 ? 12.991 -6.796 4.448 1.00 70.94 179 HIS A C 1
ATOM 1411 O O . HIS A 1 179 ? 14.175 -6.514 4.636 1.00 70.94 179 HIS A O 1
ATOM 1417 N N . PHE A 1 180 ? 12.570 -8.067 4.420 1.00 64.31 180 PHE A N 1
ATOM 1418 C CA . PHE A 1 180 ? 13.464 -9.205 4.696 1.00 64.31 180 PHE A CA 1
ATOM 1419 C C . PHE A 1 180 ? 13.810 -10.055 3.476 1.00 64.31 180 PHE A C 1
ATOM 1421 O O . PHE A 1 180 ? 14.808 -10.775 3.519 1.00 64.31 180 PHE A O 1
ATOM 1428 N N . SER A 1 181 ? 13.008 -10.006 2.413 1.00 67.38 181 SER A N 1
ATOM 1429 C CA . SER A 1 181 ? 13.107 -10.995 1.335 1.00 67.38 181 SER A CA 1
ATOM 1430 C C . SER A 1 181 ? 14.110 -10.603 0.255 1.00 67.38 181 SER A C 1
ATOM 1432 O O . SER A 1 181 ? 14.818 -11.469 -0.257 1.00 67.38 181 SER A O 1
ATOM 1434 N N . LEU A 1 182 ? 14.191 -9.318 -0.105 1.00 76.12 182 LEU A N 1
ATOM 1435 C CA . LEU A 1 182 ? 14.970 -8.857 -1.254 1.00 76.12 182 LEU A CA 1
ATOM 1436 C C . LEU A 1 182 ? 15.511 -7.442 -1.033 1.00 76.12 182 LEU A C 1
ATOM 1438 O O . LEU A 1 182 ? 14.813 -6.557 -0.551 1.00 76.12 182 LEU A O 1
ATOM 1442 N N . ASN A 1 183 ? 16.742 -7.190 -1.481 1.00 85.19 183 ASN A N 1
ATOM 1443 C CA . ASN A 1 183 ? 17.168 -5.820 -1.744 1.00 85.19 183 ASN A CA 1
ATOM 1444 C C . ASN A 1 183 ? 16.611 -5.401 -3.111 1.00 85.19 183 ASN A C 1
ATOM 1446 O O . ASN A 1 183 ? 17.198 -5.738 -4.136 1.00 85.19 183 ASN A O 1
ATOM 1450 N N . GLY A 1 184 ? 15.496 -4.669 -3.135 1.00 85.88 184 GLY A N 1
ATOM 1451 C CA . GLY A 1 184 ? 14.831 -4.268 -4.382 1.00 85.88 184 GLY A CA 1
ATOM 1452 C C . GLY A 1 184 ? 15.682 -3.403 -5.324 1.00 85.88 184 GLY A C 1
ATOM 1453 O O . GLY A 1 184 ? 15.378 -3.327 -6.510 1.00 85.88 184 GLY A O 1
ATOM 1454 N N . ASP A 1 185 ? 16.757 -2.772 -4.836 1.00 88.50 185 ASP A N 1
ATOM 1455 C CA . ASP A 1 185 ? 17.707 -2.028 -5.679 1.00 88.50 185 ASP A CA 1
ATOM 1456 C C . ASP A 1 185 ? 18.813 -2.918 -6.288 1.00 88.50 185 ASP A C 1
ATOM 1458 O O . ASP A 1 185 ? 19.591 -2.440 -7.122 1.00 88.50 185 ASP A O 1
ATOM 1462 N N . ASP A 1 186 ? 18.887 -4.202 -5.910 1.00 90.81 186 ASP A N 1
ATOM 1463 C CA . ASP A 1 186 ? 19.803 -5.167 -6.523 1.00 90.81 186 ASP A CA 1
ATOM 1464 C C . ASP A 1 186 ? 19.545 -5.316 -8.031 1.00 90.81 186 ASP A C 1
ATOM 1466 O O . ASP A 1 186 ? 18.420 -5.181 -8.518 1.00 90.81 186 ASP A O 1
ATOM 1470 N N . TYR A 1 187 ? 20.605 -5.608 -8.786 1.00 84.44 187 TYR A N 1
ATOM 1471 C CA . TYR A 1 187 ? 20.580 -5.644 -10.247 1.00 84.44 187 TYR A CA 1
ATOM 1472 C C . TYR A 1 187 ? 19.536 -6.618 -10.814 1.00 84.44 187 TYR A C 1
ATOM 1474 O O . TYR A 1 187 ? 18.868 -6.300 -11.804 1.00 84.44 187 TYR A O 1
ATOM 1482 N N . TYR A 1 188 ? 19.363 -7.778 -10.177 1.00 83.00 188 TYR A N 1
ATOM 1483 C CA . TYR A 1 188 ? 18.414 -8.793 -10.631 1.00 83.00 188 TYR A CA 1
ATOM 1484 C C . TYR A 1 188 ? 16.991 -8.508 -10.136 1.00 83.00 188 TYR A C 1
ATOM 1486 O O . TYR A 1 188 ? 16.037 -8.643 -10.903 1.00 83.00 188 TYR A O 1
ATOM 1494 N N . ALA A 1 189 ? 16.844 -8.046 -8.891 1.00 89.62 189 ALA A N 1
ATOM 1495 C CA . ALA A 1 189 ? 15.540 -7.777 -8.281 1.00 89.62 189 ALA A CA 1
ATOM 1496 C C . ALA A 1 189 ? 14.844 -6.542 -8.880 1.00 89.62 189 ALA A C 1
ATOM 1498 O O . ALA A 1 189 ? 13.653 -6.578 -9.200 1.00 89.62 189 ALA A O 1
ATOM 1499 N N . ARG A 1 190 ? 15.587 -5.452 -9.116 1.00 92.94 190 ARG A N 1
ATOM 1500 C CA . ARG A 1 190 ? 15.012 -4.155 -9.516 1.00 92.94 190 ARG A CA 1
ATOM 1501 C C . ARG A 1 190 ? 14.184 -4.187 -10.795 1.00 92.94 190 ARG A C 1
ATOM 1503 O O . ARG A 1 190 ? 13.314 -3.341 -10.976 1.00 92.94 190 ARG A O 1
ATOM 1510 N N . SER A 1 191 ? 14.477 -5.143 -11.677 1.00 95.00 191 SER A N 1
ATOM 1511 C CA . SER A 1 191 ? 13.881 -5.259 -13.010 1.00 95.00 191 SER A CA 1
ATOM 1512 C C . SER A 1 191 ? 12.547 -6.012 -12.997 1.00 95.00 191 SER A C 1
ATOM 1514 O O . SER A 1 191 ? 11.823 -5.982 -13.982 1.00 95.00 191 SER A O 1
ATOM 1516 N N . THR A 1 192 ? 12.207 -6.680 -11.892 1.00 92.94 192 THR A N 1
ATOM 1517 C CA . THR A 1 192 ? 10.992 -7.505 -11.753 1.00 92.94 192 THR A CA 1
ATOM 1518 C C . THR A 1 192 ? 10.177 -7.156 -10.508 1.00 92.94 192 THR A C 1
ATOM 1520 O O . THR A 1 192 ? 9.163 -7.795 -10.225 1.00 92.94 192 THR A O 1
ATOM 1523 N N . MET A 1 193 ? 10.572 -6.104 -9.787 1.00 90.88 193 MET A N 1
ATOM 1524 C CA . MET A 1 193 ? 10.032 -5.801 -8.465 1.00 90.88 193 MET A CA 1
ATOM 1525 C C . MET A 1 193 ? 8.508 -5.596 -8.442 1.00 90.88 193 MET A C 1
ATOM 1527 O O . MET A 1 193 ? 7.850 -6.046 -7.514 1.00 90.88 193 MET A O 1
ATOM 1531 N N . THR A 1 194 ? 7.912 -4.988 -9.472 1.00 92.31 194 THR A N 1
ATOM 1532 C CA . THR A 1 194 ? 6.449 -4.801 -9.516 1.00 92.31 194 THR A CA 1
ATOM 1533 C C . THR A 1 194 ? 5.677 -6.093 -9.767 1.00 92.31 194 THR A C 1
ATOM 1535 O O . THR A 1 194 ? 4.551 -6.211 -9.299 1.00 92.31 194 THR A O 1
ATOM 1538 N N . SER A 1 195 ? 6.256 -7.071 -10.476 1.00 92.31 195 SER A N 1
ATOM 1539 C CA . SER A 1 195 ? 5.658 -8.411 -10.557 1.00 92.31 195 SER A CA 1
ATOM 1540 C C . SER A 1 195 ? 5.824 -9.181 -9.250 1.00 92.31 195 SER A C 1
ATOM 1542 O O . SER A 1 195 ? 4.897 -9.868 -8.853 1.00 92.31 195 SER A O 1
ATOM 1544 N N . TRP A 1 196 ? 6.954 -9.028 -8.552 1.00 89.56 196 TRP A N 1
ATOM 1545 C CA . TRP A 1 196 ? 7.153 -9.643 -7.237 1.00 89.56 196 TRP A CA 1
ATOM 1546 C C . TRP A 1 196 ? 6.143 -9.128 -6.202 1.00 89.56 196 TRP A C 1
ATOM 1548 O O . TRP A 1 196 ? 5.484 -9.927 -5.553 1.00 89.56 196 TRP A O 1
ATOM 1558 N N . ASP A 1 197 ? 5.974 -7.808 -6.093 1.00 88.88 197 ASP A N 1
ATOM 1559 C CA . ASP A 1 197 ? 5.000 -7.178 -5.185 1.00 88.88 197 ASP A CA 1
ATOM 1560 C C . ASP A 1 197 ? 3.548 -7.609 -5.471 1.00 88.88 197 ASP A C 1
ATOM 1562 O O . ASP A 1 197 ? 2.740 -7.760 -4.561 1.00 88.88 197 ASP A O 1
ATOM 1566 N N . ARG A 1 198 ? 3.210 -7.830 -6.748 1.00 89.94 198 ARG A N 1
ATOM 1567 C CA . ARG A 1 198 ? 1.852 -8.195 -7.174 1.00 89.94 198 ARG A CA 1
ATOM 1568 C C . ARG A 1 198 ? 1.547 -9.691 -7.049 1.00 89.94 198 ARG A C 1
ATOM 1570 O O . ARG A 1 198 ? 0.419 -10.041 -6.707 1.00 89.94 198 ARG A O 1
ATOM 1577 N N . ASP A 1 199 ? 2.494 -10.545 -7.437 1.00 89.56 199 ASP A N 1
ATOM 1578 C CA . ASP A 1 199 ? 2.236 -11.962 -7.737 1.00 89.56 199 ASP A CA 1
ATOM 1579 C C . ASP A 1 199 ? 2.669 -12.930 -6.621 1.00 89.56 199 ASP A C 1
ATOM 1581 O O . ASP A 1 199 ? 2.305 -14.108 -6.683 1.00 89.56 199 ASP A O 1
ATOM 1585 N N . VAL A 1 200 ? 3.451 -12.471 -5.638 1.00 84.75 200 VAL A N 1
ATOM 1586 C CA . VAL A 1 200 ? 4.007 -13.283 -4.536 1.00 84.75 200 VAL A CA 1
ATOM 1587 C C . VAL A 1 200 ? 3.490 -12.772 -3.200 1.00 84.75 200 VAL A C 1
ATOM 1589 O O . VAL A 1 200 ? 3.122 -13.626 -2.362 1.00 84.75 200 VAL A O 1
#

Foldseek 3Di:
DDDDDDDDDDDDDDDDDDDDDDDDDDDDDDDDDDDPDPPPPPPPPPVPPPPPPDPDVPCDLLQVLCVPQFLGADPPQSDDVNLVPADDPDNVNSSVSLVCDLVVDDDFPVLVVVVVVVVQLLQLPDAQVCLCVQAQVPADPDCSHVQNQVVSVVVSLVSCRRRGSNRNNSVVCCVPQPVPDDPCPDNRNNSRVSNSSVPD

pLDDT: mean 78.64, std 21.78, range [31.5, 97.69]

Radius of gyration: 34.2 Å; chains: 1; bounding box: 77×71×93 Å

Sequence (200 aa):
MKNNNKQRRSLMTGGVAAIALLSIPVTNQAQKKLPKKPARLTSKNKQPNQLKAVPLPEQSFAHMVFNRLGYGMTIGEFDHDSFNALAGNSNQEKLATFVDQQLAGGNDVDVNNRIATAGNYATLNKPLTQMWDDHHVNPGSGVMSSYRPIYEMKRLKFLRAAYSLFPLRERIADFWHDHFSLNGDDYYARSTMTSWDRDV